Protein 1R53 (pdb70)

Structure (mmCIF, N/CA/C/O backbone):
data_1R53
#
_entry.id   1R53
#
_cell.length_a   57.516
_cell.length_b   74.664
_cell.length_c   155.032
_cell.angle_alpha   90.00
_cell.angle_beta   90.00
_cell.angle_gamma   90.00
#
_symmetry.space_group_name_H-M   'I 2 2 2'
#
loop_
_entity.id
_entity.type
_entity.pdbx_description
1 polymer 'Chorismate synthase'
2 water water
#
loop_
_atom_site.group_PDB
_atom_site.id
_atom_site.type_symbol
_atom_site.label_atom_id
_atom_site.label_alt_id
_atom_site.label_comp_id
_atom_site.label_asym_id
_atom_site.label_entity_id
_atom_site.label_seq_id
_atom_site.pdbx_PDB_ins_code
_atom_site.Cartn_x
_atom_site.Cartn_y
_atom_site.Cartn_z
_atom_site.occupancy
_atom_site.B_iso_or_equiv
_atom_site.auth_seq_id
_atom_site.auth_comp_id
_atom_site.auth_asym_id
_atom_site.auth_atom_id
_atom_site.pdbx_PDB_model_num
ATOM 1 N N . MET A 1 1 ? -6.002 30.882 6.322 1.00 22.48 1 MET A N 1
ATOM 2 C CA . MET A 1 1 ? -6.235 29.491 5.821 1.00 21.87 1 MET A CA 1
ATOM 3 C C . MET A 1 1 ? -5.111 28.597 6.361 1.00 22.09 1 MET A C 1
ATOM 4 O O . MET A 1 1 ? -4.554 28.882 7.423 1.00 22.54 1 MET A O 1
ATOM 9 N N . SER A 1 2 ? -4.770 27.558 5.626 1.00 21.87 2 SER A N 1
ATOM 10 C CA . SER A 1 2 ? -3.819 26.552 6.079 1.00 23.02 2 SER A CA 1
ATOM 11 C C . SER A 1 2 ? -2.453 26.650 5.410 1.00 21.99 2 SER A C 1
ATOM 12 O O . SER A 1 2 ? -1.644 25.741 5.488 1.00 22.13 2 SER A O 1
ATOM 15 N N . THR A 1 3 ? -2.155 27.819 4.873 1.00 21.16 3 THR A N 1
ATOM 16 C CA . THR A 1 3 ? -0.772 28.192 4.518 1.00 21.09 3 THR A CA 1
ATOM 17 C C . THR A 1 3 ? -0.163 29.203 5.495 1.00 20.17 3 THR A C 1
ATOM 18 O O . THR A 1 3 ? -0.822 30.176 5.893 1.00 21.49 3 THR A O 1
ATOM 22 N N . PHE A 1 4 ? 1.096 28.966 5.858 1.00 19.21 4 PHE A N 1
ATOM 23 C CA . PHE A 1 4 ? 1.842 29.777 6.797 1.00 19.05 4 PHE A CA 1
ATOM 24 C C . PHE A 1 4 ? 3.167 30.162 6.166 1.00 18.84 4 PHE A C 1
ATOM 25 O O . PHE A 1 4 ? 3.854 29.309 5.578 1.00 19.58 4 PHE A O 1
ATOM 33 N N . GLY A 1 5 ? 3.536 31.424 6.276 1.00 18.91 5 GLY A N 1
ATOM 34 C CA . GLY A 1 5 ? 4.784 31.912 5.732 1.00 19.86 5 GLY A CA 1
ATOM 35 C C . GLY A 1 5 ? 4.693 32.621 4.404 1.00 20.28 5 GLY A C 1
ATOM 36 O O . GLY A 1 5 ? 3.730 32.459 3.660 1.00 19.35 5 GLY A O 1
ATOM 37 N N . LYS A 1 6 ? 5.753 33.380 4.106 1.00 21.41 6 LYS A N 1
ATOM 38 C CA . LYS A 1 6 ? 5.854 34.174 2.888 1.00 22.19 6 LYS A CA 1
ATOM 39 C C . LYS A 1 6 ? 6.826 33.562 1.886 1.00 22.75 6 LYS A C 1
ATOM 40 O O . LYS A 1 6 ? 6.454 33.350 0.761 1.00 23.53 6 LYS A O 1
ATOM 46 N N . LEU A 1 7 ? 8.068 33.322 2.305 1.00 22.95 7 LEU A N 1
ATOM 47 C CA . LEU A 1 7 ? 9.117 32.719 1.473 1.00 23.07 7 LEU A CA 1
ATOM 48 C C . LEU A 1 7 ? 9.425 31.292 1.911 1.00 22.93 7 LEU A C 1
ATOM 49 O O . LEU A 1 7 ? 9.798 30.493 1.076 1.00 23.96 7 LEU A O 1
ATOM 54 N N . PHE A 1 8 ? 9.388 31.016 3.214 1.00 21.83 8 PHE A N 1
ATOM 55 C CA . PHE A 1 8 ? 9.447 29.637 3.724 1.00 21.63 8 PHE A CA 1
ATOM 56 C C . PHE A 1 8 ? 8.015 29.283 4.105 1.00 21.40 8 PHE A C 1
ATOM 57 O O . PHE A 1 8 ? 7.512 29.766 5.100 1.00 21.64 8 PHE A O 1
ATOM 65 N N . ARG A 1 9 ? 7.364 28.476 3.277 1.00 21.92 9 ARG A N 1
ATOM 66 C CA . ARG A 1 9 ? 5.925 28.297 3.299 1.00 22.91 9 ARG A CA 1
ATOM 67 C C . ARG A 1 9 ? 5.579 26.872 3.649 1.00 22.78 9 ARG A C 1
ATOM 68 O O . ARG A 1 9 ? 6.252 25.952 3.182 1.00 24.29 9 ARG A O 1
ATOM 76 N N . VAL A 1 10 ? 4.571 26.670 4.489 1.00 22.06 10 VAL A N 1
ATOM 77 C CA . VAL A 1 10 ? 3.979 25.345 4.661 1.00 22.56 10 VAL A CA 1
ATOM 78 C C . VAL A 1 10 ? 2.476 25.411 4.497 1.00 22.41 10 VAL A C 1
ATOM 79 O O . VAL A 1 10 ? 1.836 26.304 5.036 1.00 21.43 10 VAL A O 1
ATOM 83 N N . THR A 1 11 ? 1.936 24.472 3.716 1.00 22.46 11 THR A N 1
ATOM 84 C CA . THR A 1 11 ? 0.517 24.293 3.580 1.00 22.01 11 THR A CA 1
ATOM 85 C C . THR A 1 11 ? 0.218 22.919 4.185 1.00 23.45 11 THR A C 1
ATOM 86 O O . THR A 1 11 ? 0.827 21.924 3.805 1.00 23.44 11 THR A O 1
ATOM 90 N N . THR A 1 12 ? -0.722 22.856 5.122 1.00 24.12 12 THR A N 1
ATOM 91 C CA . THR A 1 12 ? -1.031 21.609 5.822 1.00 24.71 12 THR A CA 1
ATOM 92 C C . THR A 1 12 ? -2.376 21.074 5.425 1.00 25.02 12 THR A C 1
ATOM 93 O O . THR A 1 12 ? -3.150 21.779 4.769 1.00 24.95 12 THR A O 1
ATOM 97 N N . TYR A 1 13 ? -2.629 19.816 5.796 1.00 25.39 13 TYR A N 1
ATOM 98 C CA . TYR A 1 13 ? -3.906 19.130 5.562 1.00 26.79 13 TYR A CA 1
ATOM 99 C C . TYR A 1 13 ? -4.107 17.999 6.598 1.00 28.21 13 TYR A C 1
ATOM 100 O O . TYR A 1 13 ? -3.152 17.512 7.155 1.00 26.00 13 TYR A O 1
ATOM 109 N N . GLY A 1 14 ? -5.356 17.590 6.824 1.00 30.93 14 GLY A N 1
ATOM 110 C CA . GLY A 1 14 ? -5.661 16.467 7.705 1.00 33.41 14 GLY A CA 1
ATOM 111 C C . GLY A 1 14 ? -6.640 16.767 8.820 1.00 35.51 14 GLY A C 1
ATOM 112 O O . GLY A 1 14 ? -6.469 17.759 9.524 1.00 36.81 14 GLY A O 1
ATOM 113 N N . GLU A 1 15 ? -7.690 15.942 8.915 1.00 38.69 15 GLU A N 1
ATOM 114 C CA . GLU A 1 15 ? -8.680 15.899 10.023 1.00 41.02 15 GLU A CA 1
ATOM 115 C C . GLU A 1 15 ? -8.463 14.604 10.840 1.00 42.95 15 GLU A C 1
ATOM 116 O O . GLU A 1 15 ? -7.619 13.773 10.487 1.00 44.54 15 GLU A O 1
ATOM 122 N N . SER A 1 16 ? -9.249 14.402 11.896 1.00 44.75 16 SER A N 1
ATOM 123 C CA . SER A 1 16 ? -9.124 13.184 12.742 1.00 45.81 16 SER A CA 1
ATOM 124 C C . SER A 1 16 ? -9.298 11.879 11.938 1.00 46.85 16 SER A C 1
ATOM 125 O O . SER A 1 16 ? -8.449 10.967 12.001 1.00 46.50 16 SER A O 1
ATOM 128 N N . HIS A 1 17 ? -10.382 11.821 11.158 1.00 47.84 17 HIS A N 1
ATOM 129 C CA . HIS A 1 17 ? -10.844 10.565 10.559 1.00 48.59 17 HIS A CA 1
ATOM 130 C C . HIS A 1 17 ? -10.694 10.498 9.025 1.00 48.87 17 HIS A C 1
ATOM 131 O O . HIS A 1 17 ? -11.644 10.115 8.328 1.00 49.66 17 HIS A O 1
ATOM 139 N N . CYS A 1 18 ? -9.501 10.833 8.510 1.00 47.88 18 CYS A N 1
ATOM 140 C CA . CYS A 1 18 ? -9.253 10.846 7.064 1.00 46.73 18 CYS A CA 1
ATOM 141 C C . CYS A 1 18 ? -8.070 9.950 6.648 1.00 45.50 18 CYS A C 1
ATOM 142 O O . CYS A 1 18 ? -7.320 9.443 7.489 1.00 46.10 18 CYS A O 1
ATOM 145 N N . LYS A 1 19 ? -7.888 9.772 5.347 1.00 43.46 19 LYS A N 1
ATOM 146 C CA . LYS A 1 19 ? -6.881 8.826 4.857 1.00 42.34 19 LYS A CA 1
ATOM 147 C C . LYS A 1 19 ? -5.429 9.143 5.252 1.00 41.83 19 LYS A C 1
ATOM 148 O O . LYS A 1 19 ? -4.614 8.212 5.483 1.00 42.80 19 LYS A O 1
ATOM 154 N N . SER A 1 20 ? -5.081 10.430 5.293 1.00 40.18 20 SER A N 1
ATOM 155 C CA . SER A 1 20 ? -3.739 10.853 5.755 1.00 38.17 20 SER A CA 1
ATOM 156 C C . SER A 1 20 ? -3.725 12.301 6.185 1.00 37.00 20 SER A C 1
ATOM 157 O O . SER A 1 20 ? -4.676 13.030 5.956 1.00 37.93 20 SER A O 1
ATOM 160 N N . VAL A 1 21 ? -2.644 12.695 6.833 1.00 35.43 21 VAL A N 1
ATOM 161 C CA . VAL A 1 21 ?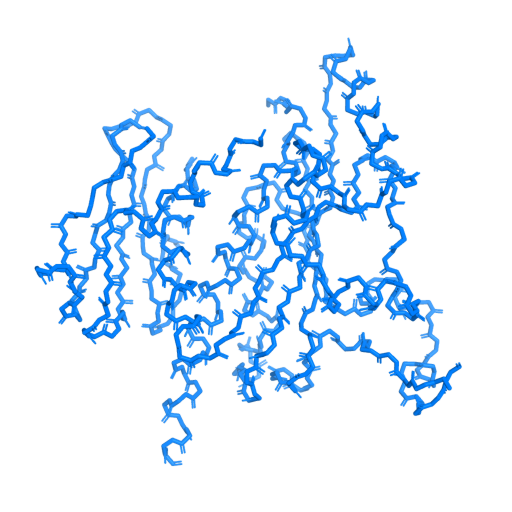 -2.371 14.065 7.148 1.00 34.86 21 VAL A CA 1
ATOM 162 C C . VAL A 1 21 ? -0.942 14.396 6.697 1.00 33.86 21 VAL A C 1
ATOM 163 O O . VAL A 1 21 ? -0.063 13.524 6.599 1.00 33.64 21 VAL A O 1
ATOM 167 N N . GLY A 1 22 ? -0.702 15.664 6.434 1.00 31.92 22 GLY A N 1
ATOM 168 C CA . GLY A 1 22 ? 0.597 16.039 5.921 1.00 30.51 22 GLY A CA 1
ATOM 169 C C . GLY A 1 22 ? 0.710 17.504 5.629 1.00 28.74 22 GLY A C 1
ATOM 170 O O . GLY A 1 22 ? -0.059 18.306 6.149 1.00 27.83 22 GLY A O 1
ATOM 171 N N . CYS A 1 23 ? 1.666 17.830 4.769 1.00 27.46 23 CYS A N 1
ATOM 172 C CA . CYS A 1 23 ? 1.936 19.188 4.393 1.00 26.80 23 CYS A CA 1
ATOM 173 C C . CYS A 1 23 ? 2.800 19.267 3.165 1.00 26.37 23 CYS A C 1
ATOM 174 O O . CYS A 1 23 ? 3.452 18.272 2.772 1.00 26.95 23 CYS A O 1
ATOM 177 N N . ILE A 1 24 ? 2.852 20.467 2.592 1.00 24.22 24 ILE A N 1
ATOM 178 C CA . ILE A 1 24 ? 3.759 20.784 1.497 1.00 23.52 24 ILE A CA 1
ATOM 179 C C . ILE A 1 24 ? 4.601 21.960 1.947 1.00 22.24 24 ILE A C 1
ATOM 180 O O . ILE A 1 24 ? 4.057 22.991 2.336 1.00 22.24 24 ILE A O 1
ATOM 185 N N . VAL A 1 25 ? 5.909 21.798 1.919 1.00 21.86 25 VAL A N 1
ATOM 186 C CA . VAL A 1 25 ? 6.842 22.849 2.311 1.00 22.52 25 VAL A CA 1
ATOM 187 C C . VAL A 1 25 ? 7.500 23.403 1.054 1.00 23.35 25 VAL A C 1
ATOM 188 O O . VAL A 1 25 ? 8.119 22.668 0.280 1.00 24.47 25 VAL A O 1
ATOM 192 N N . ASP A 1 26 ? 7.400 24.710 0.867 1.00 24.45 26 ASP A N 1
ATOM 193 C CA . ASP A 1 26 ? 7.820 25.380 -0.354 1.00 24.60 26 ASP A CA 1
ATOM 194 C C . ASP A 1 26 ? 8.796 26.470 0.064 1.00 25.41 26 ASP A C 1
ATOM 195 O O . ASP A 1 26 ? 8.595 27.150 1.101 1.00 25.74 26 ASP A O 1
ATOM 200 N N . GLY A 1 27 ? 9.865 26.625 -0.715 1.00 25.01 27 GLY A N 1
ATOM 201 C CA . GLY A 1 27 ? 10.871 27.643 -0.485 1.00 24.60 27 GLY A CA 1
ATOM 202 C C . GLY A 1 27 ? 12.083 27.127 0.241 1.00 25.45 27 GLY A C 1
ATOM 203 O O . GLY A 1 27 ? 12.965 27.877 0.586 1.00 25.39 27 GLY A O 1
ATOM 204 N N . VAL A 1 28 ? 12.165 25.843 0.496 1.00 27.16 28 VAL A N 1
ATOM 205 C CA . VAL A 1 28 ? 13.437 25.302 1.013 1.00 28.97 28 VAL A CA 1
ATOM 206 C C . VAL A 1 28 ? 14.536 25.383 -0.075 1.00 31.17 28 VAL A C 1
ATOM 207 O O . VAL A 1 28 ? 14.320 24.941 -1.196 1.00 31.54 28 VAL A O 1
ATOM 211 N N . PRO A 1 29 ? 15.696 25.947 0.234 1.00 34.48 29 PRO A N 1
ATOM 212 C CA . PRO A 1 29 ? 16.827 25.947 -0.705 1.00 35.98 29 PRO A CA 1
ATOM 213 C C . PRO A 1 29 ? 17.286 24.594 -1.180 1.00 37.05 29 PRO A C 1
ATOM 214 O O . PRO A 1 29 ? 17.231 23.643 -0.393 1.00 38.31 29 PRO A O 1
ATOM 218 N N . PRO A 1 30 ? 17.746 24.492 -2.431 1.00 37.62 30 PRO A N 1
ATOM 219 C CA . PRO A 1 30 ? 18.315 23.225 -2.910 1.00 38.00 30 PRO A CA 1
ATOM 220 C C . PRO A 1 30 ? 19.640 22.886 -2.229 1.00 37.57 30 PRO A C 1
ATOM 221 O O . PRO A 1 30 ? 20.342 23.770 -1.722 1.00 38.18 30 PRO A O 1
ATOM 225 N N . GLY A 1 31 ? 19.971 21.606 -2.209 1.00 37.33 31 GLY A N 1
ATOM 226 C CA . GLY A 1 31 ? 21.287 21.156 -1.783 1.00 36.79 31 GLY A CA 1
ATOM 227 C C . GLY A 1 31 ? 21.427 20.781 -0.322 1.00 36.67 31 GLY A C 1
ATOM 228 O O . GLY A 1 31 ? 22.534 20.544 0.128 1.00 36.92 31 GLY A O 1
ATOM 229 N N . MET A 1 32 ? 20.332 20.724 0.431 1.00 36.06 32 MET A N 1
ATOM 230 C CA . MET A 1 32 ? 20.438 20.461 1.853 1.00 35.63 32 MET A CA 1
ATOM 231 C C . MET A 1 32 ? 20.084 18.993 2.057 1.00 35.79 32 MET A C 1
ATOM 232 O O . MET A 1 32 ? 19.142 18.476 1.465 1.00 35.57 32 MET A O 1
ATOM 237 N N . SER A 1 33 ? 20.853 18.333 2.911 1.00 35.94 33 SER A N 1
ATOM 238 C CA . SER A 1 33 ? 20.589 16.960 3.295 1.00 36.48 33 SER A CA 1
ATOM 239 C C . SER A 1 33 ? 19.286 16.880 4.062 1.00 35.66 33 SER A C 1
ATOM 240 O O . SER A 1 33 ? 19.063 17.653 4.983 1.00 35.79 33 SER A O 1
ATOM 243 N N . LEU A 1 34 ? 18.418 15.959 3.660 1.00 35.41 34 LEU A N 1
ATOM 244 C CA . LEU A 1 34 ? 17.144 15.795 4.306 1.00 35.63 34 LEU A CA 1
ATOM 245 C C . LEU A 1 34 ? 16.593 14.438 3.980 1.00 35.98 34 LEU A C 1
ATOM 246 O O . LEU A 1 34 ? 16.408 14.105 2.804 1.00 35.91 34 LEU A O 1
ATOM 251 N N . THR A 1 35 ? 16.308 13.660 5.022 1.00 36.25 35 THR A N 1
ATOM 252 C CA . THR A 1 35 ? 15.545 12.417 4.884 1.00 36.67 35 THR A CA 1
ATOM 253 C C . THR A 1 35 ? 14.612 12.348 6.059 1.00 36.86 35 THR A C 1
ATOM 254 O O . THR A 1 35 ? 14.658 13.211 6.939 1.00 36.74 35 THR A O 1
ATOM 258 N N . GLU A 1 36 ? 13.843 11.264 6.124 1.00 37.30 36 GLU A N 1
ATOM 259 C CA . GLU A 1 36 ? 12.840 11.084 7.175 1.00 38.62 36 GLU A CA 1
ATOM 260 C C . GLU A 1 36 ? 13.415 11.098 8.582 1.00 38.76 36 GLU A C 1
ATOM 261 O O . GLU A 1 36 ? 12.700 11.385 9.544 1.00 39.24 36 GLU A O 1
ATOM 267 N N . ALA A 1 37 ? 14.691 10.774 8.695 1.00 38.64 37 ALA A N 1
ATOM 268 C CA . ALA A 1 37 ? 15.354 10.688 9.982 1.00 38.74 37 ALA A CA 1
ATOM 269 C C . ALA A 1 37 ? 15.583 12.053 10.598 1.00 37.81 37 ALA A C 1
ATOM 270 O O . ALA A 1 37 ? 15.705 12.164 11.812 1.00 37.53 37 ALA A O 1
ATOM 272 N N . ASP A 1 38 ? 15.636 13.096 9.767 1.00 37.91 38 ASP A N 1
ATOM 273 C CA . ASP A 1 38 ? 15.722 14.488 10.246 1.00 37.46 38 ASP A CA 1
ATOM 274 C C . ASP A 1 38 ? 14.405 14.981 10.805 1.00 37.68 38 ASP A C 1
ATOM 275 O O . ASP A 1 38 ? 14.376 16.054 11.417 1.00 39.03 38 ASP A O 1
ATOM 280 N N . ILE A 1 39 ? 13.323 14.241 10.558 1.00 37.56 39 ILE A N 1
ATOM 281 C CA . ILE A 1 39 ? 11.968 14.659 10.892 1.00 38.22 39 ILE A CA 1
ATOM 282 C C . ILE A 1 39 ? 11.363 13.872 12.035 1.00 39.50 39 ILE A C 1
ATOM 283 O O . ILE A 1 39 ? 10.615 14.435 12.838 1.00 40.04 39 ILE A O 1
ATOM 288 N N . GLN A 1 40 ? 11.710 12.591 12.154 1.00 41.04 40 GLN A N 1
ATOM 289 C CA . GLN A 1 40 ? 11.135 11.731 13.209 1.00 41.50 40 GLN A CA 1
ATOM 290 C C . GLN A 1 40 ? 11.391 12.145 14.669 1.00 40.31 40 GLN A C 1
ATOM 291 O O . GLN A 1 40 ? 10.485 12.083 15.489 1.00 40.79 40 GLN A O 1
ATOM 297 N N . PRO A 1 41 ? 12.590 12.556 15.030 1.00 39.61 41 PRO A N 1
ATOM 298 C CA . PRO A 1 41 ? 12.855 12.916 16.438 1.00 38.86 41 PRO A CA 1
ATOM 299 C C . PRO A 1 41 ? 11.825 13.857 17.056 1.00 37.91 41 PRO A C 1
ATOM 300 O O . PRO A 1 41 ? 11.304 13.551 18.130 1.00 38.69 41 PRO A O 1
ATOM 304 N N . GLN A 1 42 ? 11.483 14.939 16.358 1.00 36.48 42 GLN A N 1
ATOM 305 C CA A GLN A 1 42 ? 10.549 15.931 16.915 0.50 35.35 42 GLN A CA 1
ATOM 306 C CA B GLN A 1 42 ? 10.574 15.941 16.870 0.50 35.98 42 GLN A CA 1
ATOM 307 C C . GLN A 1 42 ? 9.133 15.385 16.932 1.00 35.97 42 GLN A C 1
ATOM 308 O O . GLN A 1 42 ? 8.367 15.716 17.823 1.00 35.28 42 GLN A O 1
ATOM 319 N N . LEU A 1 43 ? 8.791 14.524 15.978 1.00 37.25 43 LEU A N 1
ATOM 320 C CA . LEU A 1 43 ? 7.473 13.877 15.947 1.00 38.97 43 LEU A CA 1
ATOM 321 C C . LEU A 1 43 ? 7.291 12.867 17.082 1.00 40.24 43 LEU A C 1
ATOM 322 O O . LEU A 1 43 ? 6.235 12.816 17.695 1.00 40.38 43 LEU A O 1
ATOM 327 N N . THR A 1 44 ? 8.320 12.080 17.355 1.00 42.03 44 THR A N 1
ATOM 328 C CA . THR A 1 44 ? 8.334 11.215 18.529 1.00 43.88 44 THR A CA 1
ATOM 329 C C . THR A 1 44 ? 8.131 12.006 19.821 1.00 45.21 44 THR A C 1
ATOM 330 O O . THR A 1 44 ? 7.404 11.561 20.724 1.00 45.79 44 THR A O 1
ATOM 334 N N . ARG A 1 45 ? 8.747 13.183 19.904 1.00 46.46 45 ARG A N 1
ATOM 335 C CA . ARG A 1 45 ? 8.608 14.031 21.083 1.00 47.40 45 ARG A CA 1
ATOM 336 C C . ARG A 1 45 ? 7.177 14.565 21.339 1.00 50.08 45 ARG A C 1
ATOM 337 O O . ARG A 1 45 ? 6.907 15.066 22.435 1.00 49.85 45 ARG A O 1
ATOM 345 N N . ARG A 1 46 ? 6.265 14.458 20.367 1.00 53.44 46 ARG A N 1
ATOM 346 C CA . ARG A 1 46 ? 4.843 14.817 20.592 1.00 56.51 46 ARG A CA 1
ATOM 347 C C . ARG A 1 46 ? 4.113 13.960 21.636 1.00 58.76 46 ARG A C 1
ATOM 348 O O . ARG A 1 46 ? 2.993 14.295 22.024 1.00 59.16 46 ARG A O 1
ATOM 356 N N . ARG A 1 47 ? 4.715 12.827 22.014 1.00 61.44 47 ARG A N 1
ATOM 357 C CA . ARG A 1 47 ? 4.338 12.042 23.195 1.00 63.42 47 ARG A CA 1
ATOM 358 C C . ARG A 1 47 ? 5.497 12.113 24.224 1.00 65.09 47 ARG A C 1
ATOM 359 O O . ARG A 1 47 ? 6.578 11.582 23.965 1.00 65.57 47 ARG A O 1
ATOM 367 N N . PRO A 1 48 ? 5.300 12.779 25.369 1.00 66.97 48 PRO A N 1
ATOM 368 C CA . PRO A 1 48 ? 6.405 13.014 26.325 1.00 67.80 48 PRO A CA 1
ATOM 369 C C . PRO A 1 48 ? 7.200 11.774 26.812 1.00 68.23 48 PRO A C 1
ATOM 370 O O . PRO A 1 48 ? 6.808 11.030 27.719 1.00 68.73 48 PRO A O 1
ATOM 374 N N . ASP A 1 61 ? 2.111 6.978 12.782 1.00 66.45 61 ASP A N 1
ATOM 375 C CA . ASP A 1 61 ? 3.110 7.886 13.350 1.00 66.13 61 ASP A CA 1
ATOM 376 C C . ASP A 1 61 ? 4.476 7.579 12.748 1.00 64.80 61 ASP A C 1
ATOM 377 O O . ASP A 1 61 ? 5.351 7.002 13.433 1.00 65.91 61 ASP A O 1
ATOM 382 N N . ARG A 1 62 ? 4.652 7.959 11.480 1.00 62.07 62 ARG A N 1
ATOM 383 C CA . ARG A 1 62 ? 5.750 7.444 10.648 1.00 60.09 62 ARG A CA 1
ATOM 384 C C . ARG A 1 62 ? 6.391 8.569 9.832 1.00 57.99 62 ARG A C 1
ATOM 385 O O . ARG A 1 62 ? 7.407 9.123 10.275 1.00 59.02 62 ARG A O 1
ATOM 393 N N . VAL A 1 63 ? 5.797 8.928 8.693 1.00 54.09 63 VAL A N 1
ATOM 394 C CA . VAL A 1 63 ? 6.292 10.017 7.797 1.00 51.74 63 VAL A CA 1
ATOM 395 C C . VAL A 1 63 ? 7.071 9.554 6.582 1.00 48.67 63 VAL A C 1
ATOM 396 O O . VAL A 1 63 ? 8.186 9.074 6.706 1.00 47.65 63 VAL A O 1
ATOM 400 N N . GLU A 1 64 ? 6.491 9.737 5.404 1.00 45.64 6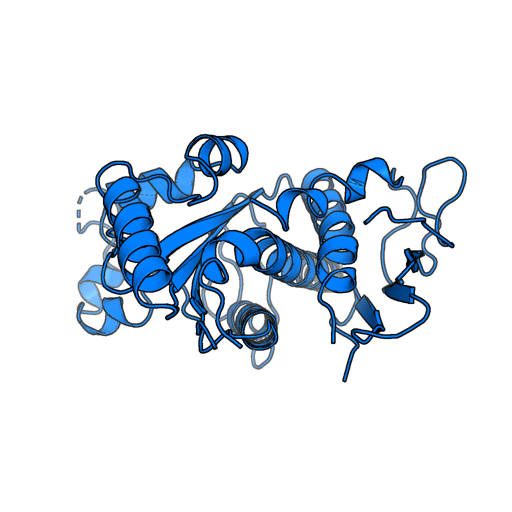4 GLU A N 1
ATOM 401 C CA . GLU A 1 64 ? 7.274 9.621 4.187 1.00 43.97 64 GLU A CA 1
ATOM 402 C C . GLU A 1 64 ? 7.250 10.867 3.286 1.00 41.28 64 GLU A C 1
ATOM 403 O O . GLU A 1 64 ? 6.207 11.425 2.938 1.00 39.86 64 GLU A O 1
ATOM 409 N N . ILE A 1 65 ? 8.458 11.282 2.945 1.00 38.69 65 ILE A N 1
ATOM 410 C CA . ILE A 1 65 ? 8.695 12.314 1.986 1.00 37.48 65 ILE A CA 1
ATOM 411 C C . ILE A 1 65 ? 8.252 11.836 0.619 1.00 37.24 65 ILE A C 1
ATOM 412 O O . ILE A 1 65 ? 8.804 10.858 0.105 1.00 38.17 65 ILE A O 1
ATOM 417 N N . GLN A 1 66 ? 7.280 12.552 0.039 1.00 35.61 66 GLN A N 1
ATOM 418 C CA . GLN A 1 66 ? 6.725 12.269 -1.272 1.00 34.58 66 GLN A CA 1
ATOM 419 C C . GLN A 1 66 ? 7.466 12.922 -2.441 1.00 33.62 66 GLN A C 1
ATOM 420 O O . GLN A 1 66 ? 7.348 12.477 -3.576 1.00 33.84 66 GLN A O 1
ATOM 426 N N . SER A 1 67 ? 8.194 13.994 -2.182 1.00 32.37 67 SER A N 1
ATOM 427 C CA . SER A 1 67 ? 8.744 14.817 -3.254 1.00 31.10 67 SER A CA 1
ATOM 428 C C . SER A 1 67 ? 9.748 15.780 -2.698 1.00 31.36 67 SER A C 1
ATOM 429 O O . SER A 1 67 ? 9.897 15.908 -1.484 1.00 30.60 67 SER A O 1
ATOM 432 N N . GLY A 1 68 ? 10.440 16.459 -3.605 1.00 32.30 68 GLY A N 1
ATOM 433 C CA . GLY A 1 68 ? 11.322 17.564 -3.264 1.00 33.07 68 GLY A CA 1
ATOM 434 C C . GLY A 1 68 ? 12.747 17.210 -2.915 1.00 33.89 68 GLY A C 1
ATOM 435 O O . GLY A 1 68 ? 13.575 18.105 -2.749 1.00 34.23 68 GLY A O 1
ATOM 436 N N . THR A 1 69 ? 13.039 15.923 -2.770 1.00 35.29 69 THR A N 1
ATOM 437 C CA . THR A 1 69 ? 14.411 15.445 -2.543 1.00 35.91 69 THR A CA 1
ATOM 438 C C . THR A 1 69 ? 14.840 14.433 -3.614 1.00 37.32 69 THR A C 1
ATOM 439 O O . THR A 1 69 ? 14.016 13.853 -4.312 1.00 37.11 69 THR A O 1
ATOM 443 N N . GLU A 1 70 ? 16.152 14.247 -3.727 1.00 38.92 70 GLU A N 1
ATOM 444 C CA . GLU A 1 70 ? 16.760 13.231 -4.598 1.00 40.42 70 GLU A CA 1
ATOM 445 C C . GLU A 1 70 ? 18.117 12.890 -4.007 1.00 40.23 70 GLU A C 1
ATOM 446 O O . GLU A 1 70 ? 18.891 13.784 -3.699 1.00 40.89 70 GLU A O 1
ATOM 452 N N . PHE A 1 71 ? 18.385 11.604 -3.811 1.00 40.81 71 PHE A N 1
ATOM 453 C CA . PHE A 1 71 ? 19.671 11.122 -3.281 1.00 40.79 71 PHE A CA 1
ATOM 454 C C . PHE A 1 71 ? 20.015 11.874 -2.034 1.00 40.81 71 PHE A C 1
ATOM 455 O O . PHE A 1 71 ? 21.113 12.394 -1.913 1.00 41.71 71 PHE A O 1
ATOM 463 N N . GLY A 1 72 ? 19.022 11.992 -1.155 1.00 40.95 72 GLY A N 1
ATOM 464 C CA . GLY A 1 72 ? 19.173 12.507 0.196 1.00 40.47 72 GLY A CA 1
ATOM 465 C C . GLY A 1 72 ? 19.278 14.009 0.357 1.00 39.81 72 GLY A C 1
ATOM 466 O O . GLY A 1 72 ? 19.578 14.478 1.448 1.00 37.87 72 GLY A O 1
ATOM 467 N N . LYS A 1 73 ? 19.064 14.748 -0.729 1.00 39.92 73 LYS A N 1
ATOM 468 C CA . LYS A 1 73 ? 19.260 16.195 -0.746 1.00 40.25 73 LYS A CA 1
ATOM 469 C C . LYS A 1 73 ? 18.011 16.880 -1.320 1.00 39.10 73 LYS A C 1
ATOM 470 O O . LYS A 1 73 ? 17.253 16.251 -2.059 1.00 38.65 73 LYS A O 1
ATOM 476 N N . THR A 1 74 ? 17.804 18.151 -0.975 1.00 37.49 74 THR A N 1
ATOM 477 C CA . THR A 1 74 ? 16.633 18.893 -1.442 1.00 36.26 74 THR A CA 1
ATOM 478 C C . THR A 1 74 ? 16.892 19.441 -2.838 1.00 35.63 74 THR A C 1
ATOM 479 O O . THR A 1 74 ? 17.981 19.875 -3.121 1.00 35.99 74 THR A O 1
ATOM 483 N N . LEU A 1 75 ? 15.853 19.467 -3.661 1.00 34.82 75 LEU A N 1
ATOM 484 C CA . LEU A 1 75 ? 15.901 19.908 -5.049 1.00 34.56 75 LEU A CA 1
ATOM 485 C C . LEU A 1 75 ? 15.541 21.381 -5.231 1.00 33.83 75 LEU A C 1
ATOM 486 O O . LEU A 1 75 ? 15.763 21.947 -6.303 1.00 33.04 75 LEU A O 1
ATOM 491 N N . GLY A 1 76 ? 14.951 21.986 -4.196 1.00 32.67 76 GLY A N 1
ATOM 492 C CA . GLY A 1 76 ? 14.431 23.327 -4.293 1.00 31.86 76 GLY A CA 1
ATOM 493 C C . GLY A 1 76 ? 13.019 23.348 -4.806 1.00 31.32 76 GLY A C 1
ATOM 494 O O . GLY A 1 76 ? 12.484 24.383 -5.146 1.00 32.26 76 GLY A O 1
ATOM 495 N N . THR A 1 77 ? 12.376 22.203 -4.836 1.00 30.28 77 THR A N 1
ATOM 496 C CA . THR A 1 77 ? 10.998 22.162 -5.260 1.00 28.77 77 THR A CA 1
ATOM 497 C C . THR A 1 77 ? 10.167 21.845 -4.024 1.00 27.91 77 THR A C 1
ATOM 498 O O . THR A 1 77 ? 10.723 21.599 -2.967 1.00 25.84 77 THR A O 1
ATOM 502 N N . PRO A 1 78 ? 8.835 21.859 -4.156 1.00 27.17 78 PRO A N 1
ATOM 503 C CA . PRO A 1 78 ? 7.976 21.534 -3.013 1.00 27.08 78 PRO A CA 1
ATOM 504 C C . PRO A 1 78 ? 8.211 20.132 -2.415 1.00 26.89 78 PRO A C 1
ATOM 505 O O . PRO A 1 78 ? 8.249 19.132 -3.139 1.00 25.96 78 PRO A O 1
ATOM 509 N N . ILE A 1 79 ? 8.367 20.100 -1.084 1.00 26.87 79 ILE A N 1
ATOM 510 C CA . ILE A 1 79 ? 8.547 18.873 -0.305 1.00 26.73 79 ILE A CA 1
ATOM 511 C C . ILE A 1 79 ? 7.242 18.522 0.369 1.00 26.68 79 ILE A C 1
ATOM 512 O O . ILE A 1 79 ? 6.848 19.143 1.342 1.00 26.34 79 ILE A O 1
ATOM 517 N N . ALA A 1 80 ? 6.548 17.538 -0.193 1.00 27.48 80 ALA A N 1
ATOM 518 C CA . ALA A 1 80 ? 5.361 16.971 0.411 1.00 28.04 80 ALA A CA 1
ATOM 519 C C . ALA A 1 80 ? 5.753 15.825 1.371 1.00 29.01 80 ALA A C 1
ATOM 520 O O . ALA A 1 80 ? 6.621 15.007 1.071 1.00 28.80 80 ALA A O 1
ATOM 522 N N . MET A 1 81 ? 5.158 15.853 2.557 1.00 29.29 81 MET A N 1
ATOM 523 C CA . MET A 1 81 ? 5.322 14.833 3.575 1.00 29.97 81 MET A CA 1
ATOM 524 C C . MET A 1 81 ? 3.934 14.353 3.967 1.00 32.23 81 MET A C 1
ATOM 525 O O . MET A 1 81 ? 2.993 15.131 4.064 1.00 31.01 81 MET A O 1
ATOM 530 N N . MET A 1 82 ? 3.808 13.058 4.180 1.00 35.82 82 MET A N 1
ATOM 531 C CA . MET A 1 82 ? 2.521 12.467 4.546 1.00 38.64 82 MET A CA 1
ATOM 532 C C . MET A 1 82 ? 2.701 11.407 5.651 1.00 39.92 82 MET A C 1
ATOM 533 O O . MET A 1 82 ? 3.754 10.777 5.755 1.00 38.38 82 MET A O 1
ATOM 538 N N . ILE A 1 83 ? 1.695 11.320 6.521 1.00 42.75 83 ILE A N 1
ATOM 539 C CA . ILE A 1 83 ? 1.587 10.303 7.567 1.00 45.93 83 ILE A CA 1
ATOM 540 C C . ILE A 1 83 ? 0.194 9.674 7.472 1.00 48.10 83 ILE A C 1
ATOM 541 O O . ILE A 1 83 ? -0.824 10.373 7.626 1.00 47.85 83 ILE A O 1
ATOM 546 N N . LYS A 1 84 ? 0.141 8.364 7.235 1.00 51.18 84 LYS A N 1
ATOM 547 C CA . LYS A 1 84 ? -1.150 7.651 7.080 1.00 53.50 84 LYS A CA 1
ATOM 548 C C . LYS A 1 84 ? -1.945 7.595 8.401 1.00 55.12 84 LYS A C 1
ATOM 549 O O . LYS A 1 84 ? -1.361 7.553 9.488 1.00 55.20 84 LYS A O 1
ATOM 555 N N . ASN A 1 85 ? -3.278 7.641 8.287 1.00 57.19 85 ASN A N 1
ATOM 556 C CA . ASN A 1 85 ? -4.184 7.914 9.429 1.00 58.35 85 ASN A CA 1
ATOM 557 C C . ASN A 1 85 ? -3.758 9.146 10.269 1.00 58.72 85 ASN A C 1
ATOM 558 O O . ASN A 1 85 ? -4.580 10.006 10.626 1.00 59.11 85 ASN A O 1
ATOM 563 N N . ARG A 1 127 ? -8.850 19.073 13.277 1.00 56.04 127 ARG A N 1
ATOM 564 C CA . ARG A 1 127 ? -7.569 19.209 12.568 1.00 56.44 127 ARG A CA 1
ATOM 565 C C . ARG A 1 127 ? -6.411 18.540 13.335 1.00 55.63 127 ARG A C 1
ATOM 566 O O . ARG A 1 127 ? -6.602 18.079 14.468 1.00 56.84 127 ARG A O 1
ATOM 574 N N . GLU A 1 128 ? -5.231 18.482 12.705 1.00 53.99 128 GLU A N 1
ATOM 575 C CA . GLU A 1 128 ? -4.040 17.822 13.263 1.00 52.28 128 GLU A CA 1
ATOM 576 C C . GLU A 1 128 ? -2.774 18.650 13.039 1.00 49.19 128 GLU A C 1
ATOM 577 O O . GLU A 1 128 ? -2.630 19.305 12.017 1.00 49.23 128 GLU A O 1
ATOM 583 N N . THR A 1 129 ? -1.850 18.573 13.995 1.00 45.13 129 THR A N 1
ATOM 584 C CA . THR A 1 129 ? -0.682 19.442 14.055 1.00 41.82 129 THR A CA 1
ATOM 585 C C . THR A 1 129 ? 0.646 18.784 13.613 1.00 39.25 129 THR A C 1
ATOM 586 O O . THR A 1 129 ? 1.717 19.380 13.723 1.00 36.99 129 THR A O 1
ATOM 590 N N . ILE A 1 130 ? 0.556 17.569 13.088 1.00 36.94 130 ILE A N 1
ATOM 591 C CA . ILE A 1 130 ? 1.716 16.818 12.627 1.00 35.04 130 ILE A CA 1
ATOM 592 C C . ILE A 1 130 ? 2.429 17.514 11.520 1.00 32.62 130 ILE A C 1
ATOM 593 O O . ILE A 1 130 ? 3.637 17.594 11.560 1.00 32.03 130 ILE A O 1
ATOM 598 N N . GLY A 1 131 ? 1.692 18.013 10.530 1.00 30.43 131 GLY A N 1
ATOM 599 C CA . GLY A 1 131 ? 2.278 18.793 9.453 1.00 28.93 131 GLY A CA 1
ATOM 600 C C . GLY A 1 131 ? 3.077 20.005 9.936 1.00 28.07 131 GLY A C 1
ATOM 601 O O . GLY A 1 131 ? 4.135 20.296 9.396 1.00 28.95 131 GLY A O 1
ATOM 602 N N . ARG A 1 132 ? 2.579 20.721 10.940 1.00 26.07 132 ARG A N 1
ATOM 603 C CA . ARG A 1 132 ? 3.359 21.766 11.555 1.00 25.50 132 ARG A CA 1
ATOM 604 C C . ARG A 1 132 ? 4.682 21.263 12.081 1.00 24.65 132 ARG A C 1
ATOM 605 O O . ARG A 1 132 ? 5.713 21.897 11.870 1.00 24.47 132 ARG A O 1
ATOM 613 N N . VAL A 1 133 ? 4.656 20.166 12.811 1.00 23.65 133 VAL A N 1
ATOM 614 C CA . VAL A 1 133 ? 5.893 19.661 13.464 1.00 23.95 133 VAL A CA 1
ATOM 615 C C . VAL A 1 133 ? 6.866 19.155 12.437 1.00 22.73 133 VAL A C 1
ATOM 616 O O . VAL A 1 133 ? 8.024 19.486 12.484 1.00 22.15 133 VAL A O 1
ATOM 620 N N . ALA A 1 134 ? 6.361 18.385 11.481 1.00 22.53 134 ALA A N 1
ATOM 621 C CA . ALA A 1 134 ? 7.143 17.900 10.355 1.00 22.84 134 ALA A CA 1
ATOM 622 C C . ALA A 1 134 ? 7.844 19.014 9.599 1.00 23.28 134 ALA A C 1
ATOM 623 O O . ALA A 1 134 ? 9.060 18.958 9.416 1.00 23.71 134 ALA A O 1
ATOM 625 N N . SER A 1 135 ? 7.094 20.050 9.209 1.00 23.59 135 SER A N 1
ATOM 626 C CA . SER A 1 135 ? 7.657 21.179 8.462 1.00 23.66 135 SER A CA 1
ATOM 627 C C . SER A 1 135 ? 8.619 21.962 9.314 1.00 23.17 135 SER A C 1
ATOM 628 O O . SER A 1 135 ? 9.667 22.446 8.828 1.00 23.15 135 SER A O 1
ATOM 631 N N . GLY A 1 136 ? 8.329 22.047 10.604 1.00 23.32 136 GLY A N 1
ATOM 632 C CA . GLY A 1 136 ? 9.236 22.776 11.519 1.00 23.70 136 GLY A CA 1
ATOM 633 C C . GLY A 1 136 ? 10.605 22.093 11.681 1.00 23.07 136 GLY A C 1
ATOM 634 O O . GLY A 1 136 ? 11.639 22.751 11.843 1.00 23.93 136 GLY A O 1
ATOM 635 N N . ALA A 1 137 ? 10.624 20.776 11.574 1.00 23.41 137 ALA A N 1
ATOM 636 C CA . ALA A 1 137 ? 11.893 20.003 11.599 1.00 24.47 137 ALA A CA 1
ATOM 637 C C . ALA A 1 137 ? 12.794 20.374 10.413 1.00 24.84 137 ALA A C 1
ATOM 638 O O . ALA A 1 137 ? 13.992 20.503 10.564 1.00 25.65 137 ALA A O 1
ATOM 640 N N . ILE A 1 138 ? 12.196 20.666 9.255 1.00 25.02 138 ILE A N 1
ATOM 641 C CA . ILE A 1 138 ? 12.960 21.160 8.114 1.00 24.96 138 ILE A CA 1
ATOM 642 C C . ILE A 1 138 ? 13.483 22.554 8.367 1.00 25.07 138 ILE A C 1
ATOM 643 O O . ILE A 1 138 ? 14.683 22.822 8.201 1.00 25.03 138 ILE A O 1
ATOM 648 N N . ALA A 1 139 ? 12.590 23.460 8.782 1.00 26.01 139 ALA A N 1
ATOM 649 C CA . ALA A 1 139 ? 13.002 24.815 9.189 1.00 25.41 139 ALA A CA 1
ATOM 650 C C . ALA A 1 139 ? 14.143 24.802 10.185 1.00 26.01 139 ALA A C 1
ATOM 651 O O . ALA A 1 139 ? 15.107 25.586 10.098 1.00 24.62 139 ALA A O 1
ATOM 653 N N . GLU A 1 140 ? 14.026 23.931 11.174 1.00 27.09 140 GLU A N 1
ATOM 654 C CA . GLU A 1 140 ? 15.053 23.852 12.234 1.00 29.73 140 GLU A CA 1
ATOM 655 C C . GLU A 1 140 ? 16.435 23.450 11.701 1.00 29.56 140 GLU A C 1
ATOM 656 O O . GLU A 1 140 ? 17.469 24.005 12.114 1.00 30.09 140 GLU A O 1
ATOM 662 N N . LYS A 1 141 ? 16.454 22.451 10.830 1.00 29.41 141 LYS A N 1
ATOM 663 C CA . LYS A 1 141 ? 17.705 22.066 10.200 1.00 30.60 141 LYS A CA 1
ATOM 664 C C . LYS A 1 141 ? 18.255 23.195 9.335 1.00 30.48 141 LYS A C 1
ATOM 665 O O . LYS A 1 141 ? 19.433 23.484 9.422 1.00 29.36 141 LYS A O 1
ATOM 671 N N . PHE A 1 142 ? 17.405 23.844 8.526 1.00 31.02 142 PHE A N 1
ATOM 672 C CA . PHE A 1 142 ? 17.861 24.968 7.719 1.00 31.66 142 PHE A CA 1
ATOM 673 C C . PHE A 1 142 ? 18.482 26.022 8.614 1.00 31.68 142 PHE A C 1
ATOM 674 O O . PHE A 1 142 ? 19.576 26.506 8.323 1.00 32.26 142 PHE A O 1
ATOM 682 N N . LEU A 1 143 ? 17.863 26.328 9.757 1.00 32.13 143 LEU A N 1
ATOM 683 C CA . LEU A 1 143 ? 18.439 27.325 10.686 1.00 32.82 143 LEU A CA 1
ATOM 684 C C . LEU A 1 143 ? 19.717 26.866 11.405 1.00 34.41 143 LEU A C 1
ATOM 685 O O . LEU A 1 143 ? 20.591 27.670 11.685 1.00 32.85 143 LEU A O 1
ATOM 690 N N . ALA A 1 144 ? 19.798 25.589 11.745 1.00 36.96 144 ALA A N 1
ATOM 691 C CA . ALA A 1 144 ? 20.989 25.062 12.442 1.00 39.33 144 ALA A CA 1
ATOM 692 C C . ALA A 1 144 ? 22.213 25.217 11.524 1.00 40.46 144 ALA A C 1
ATOM 693 O O . ALA A 1 144 ? 23.217 25.754 11.918 1.00 40.80 144 ALA A O 1
ATOM 695 N N . GLN A 1 145 ? 22.077 24.804 10.278 1.00 42.68 145 GLN A N 1
ATOM 696 C CA . GLN A 1 145 ? 23.164 24.916 9.314 1.00 44.43 145 GLN A CA 1
ATOM 697 C C . GLN A 1 145 ? 23.565 26.351 9.006 1.00 45.48 145 GLN A C 1
ATOM 698 O O . GLN A 1 145 ? 24.728 26.714 9.152 1.00 46.10 145 GLN A O 1
ATOM 704 N N . ASN A 1 146 ? 22.587 27.165 8.618 1.00 46.14 146 ASN A N 1
ATOM 705 C CA . ASN A 1 146 ? 22.855 28.499 8.121 1.00 46.79 146 ASN A CA 1
ATOM 706 C C . ASN A 1 146 ? 22.921 29.536 9.233 1.00 46.54 146 ASN A C 1
ATOM 707 O O . ASN A 1 146 ? 22.753 30.741 8.922 1.00 47.90 146 ASN A O 1
ATOM 712 N N . SER A 1 147 ? 23.186 29.091 10.485 1.00 45.60 147 SER A N 1
ATOM 713 C CA . SER A 1 147 ? 23.219 29.978 11.669 1.00 45.01 147 SER A CA 1
ATOM 714 C C . SER A 1 147 ? 23.642 29.431 13.079 1.00 44.32 147 SER A C 1
ATOM 715 O O . SER A 1 147 ? 23.980 30.211 13.973 1.00 45.65 147 SER A O 1
ATOM 718 N N . ASN A 1 148 ? 23.587 28.141 13.345 1.00 42.36 148 ASN A N 1
ATOM 719 C CA . ASN A 1 148 ? 23.644 27.682 14.769 1.00 42.05 148 ASN A CA 1
ATOM 720 C C . ASN A 1 148 ? 22.592 28.286 15.754 1.00 39.49 148 ASN A C 1
ATOM 721 O O . ASN A 1 148 ? 22.808 28.371 16.994 1.00 38.45 148 ASN A O 1
ATOM 726 N N . VAL A 1 149 ? 21.446 28.667 15.203 1.00 36.45 149 VAL A N 1
ATOM 727 C CA . VAL A 1 149 ? 20.300 29.020 16.025 1.00 34.15 149 VAL A CA 1
ATOM 728 C C . VAL A 1 149 ? 19.906 27.808 16.913 1.00 31.07 149 VAL A C 1
ATOM 729 O O . VAL A 1 149 ? 19.866 26.705 16.450 1.00 29.40 149 VAL A O 1
ATOM 733 N N . GLU A 1 150 ? 19.624 28.044 18.187 1.00 28.65 150 GLU A N 1
ATOM 734 C CA . GLU A 1 150 ? 19.038 27.012 19.055 1.00 27.88 150 GLU A CA 1
ATOM 735 C C . GLU A 1 150 ? 17.668 27.459 19.592 1.00 24.87 150 GLU A C 1
ATOM 736 O O . GLU A 1 150 ? 17.558 28.485 20.201 1.00 24.25 150 GLU A O 1
ATOM 742 N N . ILE A 1 151 ? 16.676 26.609 19.431 1.00 22.69 151 ILE A N 1
ATOM 743 C CA . ILE A 1 151 ? 15.324 26.834 19.858 1.00 21.30 151 ILE A CA 1
ATOM 744 C C . ILE A 1 151 ? 15.018 25.765 20.925 1.00 20.95 151 ILE A C 1
ATOM 745 O O . ILE A 1 151 ? 15.090 24.589 20.626 1.00 20.15 151 ILE A O 1
ATOM 750 N N . VAL A 1 152 ? 14.654 26.189 22.133 1.00 20.05 152 VAL A N 1
ATOM 751 C CA . VAL A 1 152 ? 14.323 25.277 23.239 1.00 19.52 152 VAL A CA 1
ATOM 752 C C . VAL A 1 152 ? 13.069 25.734 23.948 1.00 18.70 152 VAL A C 1
ATOM 753 O O . VAL A 1 152 ? 13.063 26.802 24.561 1.00 18.16 152 VAL A O 1
ATOM 757 N N . ALA A 1 153 ? 12.035 24.899 23.929 1.00 18.96 153 ALA A N 1
ATOM 758 C CA . ALA A 1 153 ? 10.831 25.194 24.710 1.00 20.15 153 ALA A CA 1
ATOM 759 C C . ALA A 1 153 ? 10.719 24.285 25.919 1.00 20.26 153 ALA A C 1
ATOM 760 O O . ALA A 1 153 ? 11.278 23.177 25.937 1.00 21.96 153 ALA A O 1
ATOM 762 N N . PHE A 1 154 ? 10.002 24.768 26.934 1.00 19.85 154 PHE A N 1
ATOM 763 C CA . PHE A 1 154 ? 9.828 24.048 28.205 1.00 19.32 154 PHE A CA 1
ATOM 764 C C . PHE A 1 154 ? 8.616 24.550 29.010 1.00 18.97 154 PHE A C 1
ATOM 765 O O . PHE A 1 154 ? 8.117 25.661 28.791 1.00 18.64 154 PHE A O 1
ATOM 773 N N . VAL A 1 155 ? 8.111 23.689 29.887 1.00 18.05 155 VAL A N 1
ATOM 774 C CA . VAL A 1 155 ? 7.000 24.019 30.769 1.00 18.11 155 VAL A CA 1
ATOM 775 C C . VAL A 1 155 ? 7.452 24.912 31.924 1.00 17.97 155 VAL A C 1
ATOM 776 O O . VAL A 1 155 ? 8.424 24.566 32.617 1.00 18.31 155 VAL A O 1
ATOM 780 N N . THR A 1 156 ? 6.729 26.022 32.135 1.00 16.88 156 THR A N 1
ATOM 781 C CA . THR A 1 156 ? 6.968 26.921 33.238 1.00 17.07 156 THR A CA 1
ATOM 782 C C . THR A 1 156 ? 5.778 27.105 34.185 1.00 18.05 156 THR A C 1
ATOM 783 O O . THR A 1 156 ? 5.897 27.817 35.163 1.00 18.82 156 THR A O 1
ATOM 787 N N . GLN A 1 157 ? 4.661 26.470 33.888 1.00 17.57 157 GLN A N 1
ATOM 788 C CA . GLN A 1 157 ? 3.498 26.521 34.706 1.00 18.64 157 GLN A CA 1
ATOM 789 C C . GLN A 1 157 ? 2.584 25.346 34.387 1.00 18.82 157 GLN A C 1
ATOM 790 O O . GLN A 1 157 ? 2.371 25.019 33.217 1.00 18.42 157 GLN A O 1
ATOM 796 N N . ILE A 1 158 ? 2.108 24.677 35.434 1.00 19.07 158 ILE A N 1
ATOM 797 C CA . ILE A 1 158 ? 0.973 23.733 35.339 1.00 20.12 158 ILE A CA 1
ATOM 798 C C . ILE A 1 158 ? -0.034 24.096 36.447 1.00 21.06 158 ILE A C 1
ATOM 799 O O . ILE A 1 158 ? 0.294 24.059 37.636 1.00 22.41 158 ILE A O 1
ATOM 804 N N . GLY A 1 159 ? -1.240 24.514 36.066 1.00 21.50 159 GLY A N 1
ATOM 805 C CA . GLY A 1 159 ? -2.259 24.890 37.036 1.00 21.15 159 GLY A CA 1
ATOM 806 C C . GLY A 1 159 ? -1.732 26.038 37.859 1.00 22.04 159 GLY A C 1
ATOM 807 O O . GLY A 1 159 ? -1.177 26.993 37.336 1.00 21.12 159 GLY A O 1
ATOM 808 N N . GLU A 1 160 ? -1.852 25.913 39.164 1.00 23.19 160 GLU A N 1
ATOM 809 C CA . GLU A 1 160 ? -1.390 26.948 40.080 1.00 24.89 160 GLU A CA 1
ATOM 810 C C . GLU A 1 160 ? 0.113 26.941 40.315 1.00 24.13 160 GLU A C 1
ATOM 811 O O . GLU A 1 160 ? 0.600 27.810 40.998 1.00 25.93 160 GLU A O 1
ATOM 817 N N . ILE A 1 161 ? 0.849 25.954 39.808 1.00 23.21 161 ILE A N 1
ATOM 818 C CA . ILE A 1 161 ? 2.279 25.867 40.115 1.00 22.23 161 ILE A CA 1
ATOM 819 C C . ILE A 1 161 ? 3.121 26.587 39.032 1.00 21.34 161 ILE A C 1
ATOM 820 O O . ILE A 1 161 ? 3.136 26.174 37.863 1.00 19.38 161 ILE A O 1
ATOM 825 N N . LYS A 1 162 ? 3.827 27.637 39.443 1.00 21.71 162 LYS A N 1
ATOM 826 C CA . LYS A 1 162 ? 4.646 28.490 38.575 1.00 22.00 162 LYS A CA 1
ATOM 827 C C . LYS A 1 162 ? 6.112 28.388 38.887 1.00 22.21 162 LYS A C 1
ATOM 828 O O . LYS A 1 162 ? 6.510 28.612 40.025 1.00 22.71 162 LYS A O 1
ATOM 834 N N . MET A 1 163 ? 6.912 28.047 37.881 1.00 21.97 163 MET A N 1
ATOM 835 C CA . MET A 1 163 ? 8.338 28.338 37.897 1.00 21.47 163 MET A CA 1
ATOM 836 C C . MET A 1 163 ? 8.501 29.864 37.871 1.00 23.01 163 MET A C 1
ATOM 837 O O . MET A 1 163 ? 7.735 30.581 37.177 1.00 22.33 163 MET A O 1
ATOM 842 N N . ASN A 1 164 ? 9.448 30.378 38.671 1.00 24.13 164 ASN A N 1
ATOM 843 C CA A ASN A 1 164 ? 9.831 31.769 38.567 0.50 24.49 164 ASN A CA 1
ATOM 844 C CA B ASN A 1 164 ? 9.917 31.786 38.563 0.50 24.23 164 ASN A CA 1
ATOM 845 C C . ASN A 1 164 ? 10.446 32.024 37.154 1.00 24.53 164 ASN A C 1
ATOM 846 O O . ASN A 1 164 ? 11.366 31.332 36.700 1.00 24.01 164 ASN A O 1
ATOM 855 N N . ARG A 1 165 ? 9.895 32.993 36.438 1.00 24.68 165 ARG A N 1
ATOM 856 C CA . ARG A 1 165 ? 10.427 33.361 35.123 1.00 24.82 165 ARG A CA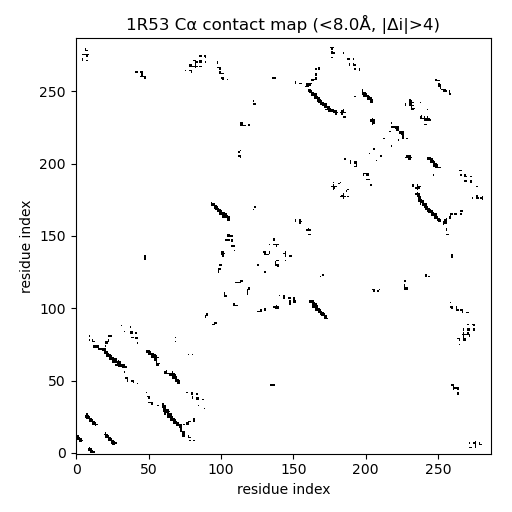 1
ATOM 857 C C . ARG A 1 165 ? 10.461 34.890 34.946 1.00 25.41 165 ARG A C 1
ATOM 858 O O . ARG A 1 165 ? 10.146 35.442 33.900 1.00 25.02 165 ARG A O 1
ATOM 866 N N . ASP A 1 166 ? 10.914 35.539 35.994 1.00 26.53 166 ASP A N 1
ATOM 867 C CA . ASP A 1 166 ? 11.057 36.963 36.061 1.00 27.89 166 ASP A CA 1
ATOM 868 C C . ASP A 1 166 ? 12.263 37.332 35.220 1.00 27.49 166 ASP A C 1
ATOM 869 O O . ASP A 1 166 ? 13.362 36.822 35.449 1.00 26.74 166 ASP A O 1
ATOM 874 N N . SER A 1 167 ? 12.048 38.237 34.272 1.00 27.02 167 SER A N 1
ATOM 875 C CA . SER A 1 167 ? 13.067 38.647 33.319 1.00 28.71 167 SER A CA 1
ATOM 876 C C . SER A 1 167 ? 14.274 39.341 34.000 1.00 29.50 167 SER A C 1
ATOM 877 O O . SER A 1 167 ? 15.401 39.221 33.524 1.00 29.58 167 SER A O 1
ATOM 880 N N . PHE A 1 168 ? 14.034 39.982 35.145 1.00 30.57 168 PHE A N 1
ATOM 881 C CA . PHE A 1 168 ? 15.080 40.617 35.961 1.00 31.66 168 PHE A CA 1
ATOM 882 C C . PHE A 1 168 ? 15.849 39.670 36.857 1.00 33.13 168 PHE A C 1
ATOM 883 O O . PHE A 1 168 ? 16.758 40.085 37.531 1.00 34.14 168 PHE A O 1
ATOM 891 N N . ASP A 1 169 ? 15.497 38.399 36.870 1.00 34.60 169 ASP A N 1
ATOM 892 C CA . ASP A 1 169 ? 16.121 37.457 37.771 1.00 35.74 169 ASP A CA 1
ATOM 893 C C . ASP A 1 169 ? 17.300 36.760 37.062 1.00 36.14 169 ASP A C 1
ATOM 894 O O . ASP A 1 169 ? 17.090 35.982 36.123 1.00 34.59 169 ASP A O 1
ATOM 899 N N . PRO A 1 170 ? 18.535 37.082 37.474 1.00 37.50 170 PRO A N 1
ATOM 900 C CA . PRO A 1 170 ? 19.747 36.423 36.923 1.00 37.39 170 PRO A CA 1
ATOM 901 C C . PRO A 1 170 ? 19.710 34.883 36.757 1.00 36.00 170 PRO A C 1
ATOM 902 O O . PRO A 1 170 ? 20.331 34.391 35.828 1.00 36.34 170 PRO A O 1
ATOM 906 N N . GLU A 1 171 ? 19.060 34.157 37.653 1.00 34.41 171 GLU A N 1
ATOM 907 C CA . GLU A 1 171 ? 18.892 32.710 37.530 1.00 34.43 171 GLU A CA 1
ATOM 908 C C . GLU A 1 171 ? 18.031 32.258 36.337 1.00 31.90 171 GLU A C 1
ATOM 909 O O . GLU A 1 171 ? 18.349 31.262 35.646 1.00 30.42 171 GLU A O 1
ATOM 915 N N . PHE A 1 172 ? 16.913 32.962 36.145 1.00 29.60 172 PHE A N 1
ATOM 916 C CA . PHE A 1 172 ? 16.072 32.764 34.980 1.00 27.67 172 PHE A CA 1
ATOM 917 C C . PHE A 1 172 ? 16.883 33.061 33.734 1.00 25.94 172 PHE A C 1
ATOM 918 O O . PHE A 1 172 ? 16.888 32.263 32.839 1.00 23.94 172 PHE A O 1
ATOM 926 N N . GLN A 1 173 ? 17.611 34.178 33.714 1.00 25.75 173 GLN A N 1
ATOM 927 C CA . GLN A 1 173 ? 18.476 34.529 32.568 1.00 26.47 173 GLN A CA 1
ATOM 928 C C . GLN A 1 173 ? 19.556 33.486 32.291 1.00 26.65 173 GLN A C 1
ATOM 929 O O . GLN A 1 173 ? 19.792 33.094 31.134 1.00 25.09 173 GLN A O 1
ATOM 935 N N . HIS A 1 174 ? 20.145 32.971 33.361 1.00 28.02 174 HIS A N 1
ATOM 936 C CA . HIS A 1 174 ? 21.161 31.925 33.235 1.00 29.30 174 HIS A CA 1
ATOM 937 C C . HIS A 1 174 ? 20.548 30.650 32.659 1.00 27.83 174 HIS A C 1
ATOM 938 O O . HIS A 1 174 ? 21.173 29.971 31.838 1.00 27.31 174 HIS A O 1
ATOM 945 N N . LEU A 1 175 ? 19.305 30.355 33.039 1.00 27.25 175 LEU A N 1
ATOM 946 C CA . LEU A 1 175 ? 18.592 29.194 32.500 1.00 26.65 175 LEU A CA 1
ATOM 947 C C . LEU A 1 175 ? 18.281 29.362 31.000 1.00 25.98 175 LEU A C 1
ATOM 948 O O . LEU A 1 175 ? 18.519 28.466 30.201 1.00 24.90 175 LEU A O 1
ATOM 953 N N . LEU A 1 176 ? 17.779 30.534 30.621 1.00 24.53 176 LEU A N 1
ATOM 954 C CA . LEU A 1 176 ? 17.619 30.868 29.202 1.00 24.52 176 LEU A CA 1
ATOM 955 C C . LEU A 1 176 ? 18.897 30.723 28.379 1.00 25.07 176 LEU A C 1
ATOM 956 O O . LEU A 1 176 ? 18.868 30.326 27.188 1.00 24.06 176 LEU A O 1
ATOM 961 N N . ASN A 1 177 ? 20.013 31.077 28.995 1.00 26.05 177 ASN A N 1
ATOM 962 C CA . ASN A 1 177 ? 21.305 30.952 28.332 1.00 27.95 177 ASN A CA 1
ATOM 963 C C . ASN A 1 177 ? 21.779 29.542 28.165 1.00 27.89 177 ASN A C 1
ATOM 964 O O . ASN A 1 177 ? 22.554 29.302 27.278 1.00 28.68 177 ASN A O 1
ATOM 969 N N . THR A 1 178 ? 21.372 28.622 29.031 1.00 28.21 178 THR A N 1
ATOM 970 C CA . THR A 1 178 ? 21.997 27.280 29.017 1.00 28.50 178 THR A CA 1
ATOM 971 C C . THR A 1 178 ? 21.062 26.112 28.698 1.00 28.10 178 THR A C 1
ATOM 972 O O . THR A 1 178 ? 21.529 25.033 28.309 1.00 29.77 178 THR A O 1
ATOM 976 N N . ILE A 1 179 ? 19.762 26.301 28.864 1.00 25.68 179 ILE A N 1
ATOM 977 C CA . ILE A 1 179 ? 18.833 25.184 28.744 1.00 24.42 179 ILE A CA 1
ATOM 978 C C . ILE A 1 179 ? 18.933 24.513 27.362 1.00 24.08 179 ILE A C 1
ATOM 979 O O . ILE A 1 179 ? 19.129 25.172 26.372 1.00 23.71 179 ILE A O 1
ATOM 984 N N . THR A 1 180 ? 18.791 23.192 27.299 1.00 23.89 180 THR A N 1
ATOM 985 C CA . THR A 1 180 ? 18.818 22.459 26.044 1.00 23.81 180 THR A CA 1
ATOM 986 C C . THR A 1 180 ? 17.652 21.512 26.023 1.00 24.37 180 THR A C 1
ATOM 987 O O . THR A 1 180 ? 17.087 21.204 27.062 1.00 24.15 180 THR A O 1
ATOM 991 N N . ARG A 1 181 ? 17.295 21.026 24.847 1.00 26.17 181 ARG A N 1
ATOM 992 C CA . ARG A 1 181 ? 16.254 19.997 24.739 1.00 28.24 181 ARG A CA 1
ATOM 993 C C . ARG A 1 181 ? 16.537 18.768 25.571 1.00 29.53 181 ARG A C 1
ATOM 994 O O . ARG A 1 181 ? 15.648 18.251 26.264 1.00 29.25 181 ARG A O 1
ATOM 1002 N N . GLU A 1 182 ? 17.778 18.290 25.483 1.00 30.72 182 GLU A N 1
ATOM 1003 C CA . GLU A 1 182 ? 18.186 17.112 26.237 1.00 31.05 182 GLU A CA 1
ATOM 1004 C C . GLU A 1 182 ? 17.976 17.372 27.691 1.00 31.09 182 GLU A C 1
ATOM 1005 O O . GLU A 1 182 ? 17.403 16.530 28.364 1.00 31.30 182 GLU A O 1
ATOM 1011 N N . LYS A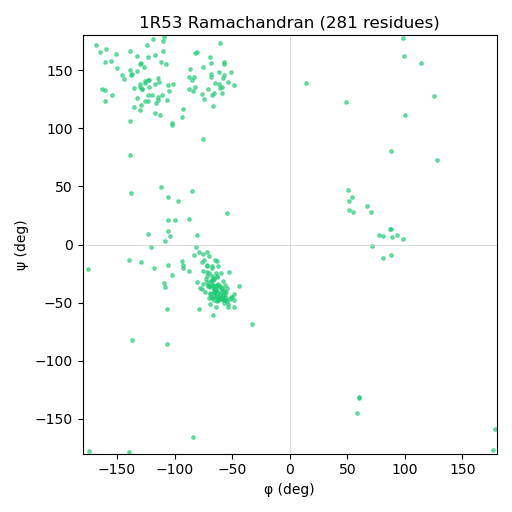 1 183 ? 18.344 18.549 28.189 1.00 30.66 183 LYS A N 1
ATOM 1012 C CA . LYS A 1 183 ? 18.055 18.831 29.602 1.00 31.39 183 LYS A CA 1
ATOM 1013 C C . LYS A 1 183 ? 16.565 18.898 29.928 1.00 30.92 183 LYS A C 1
ATOM 1014 O O . LYS A 1 183 ? 16.116 18.433 31.002 1.00 29.70 183 LYS A O 1
ATOM 1020 N N . VAL A 1 184 ? 15.800 19.528 29.030 1.00 29.82 184 VAL A N 1
ATOM 1021 C CA . VAL A 1 184 ? 14.352 19.594 29.197 1.00 28.26 184 VAL A CA 1
ATOM 1022 C C . VAL A 1 184 ? 13.737 18.191 29.313 1.00 28.69 184 VAL A C 1
ATOM 1023 O O . VAL A 1 184 ? 12.930 17.941 30.171 1.00 27.69 184 VAL A O 1
ATOM 1027 N N . ASP A 1 185 ? 14.110 17.295 28.424 1.00 30.91 185 ASP A N 1
ATOM 1028 C CA . ASP A 1 185 ? 13.596 15.911 28.433 1.00 32.83 185 ASP A CA 1
ATOM 1029 C C . ASP A 1 185 ? 14.107 15.029 29.604 1.00 33.88 185 ASP A C 1
ATOM 1030 O O . ASP A 1 185 ? 13.410 14.099 30.012 1.00 34.43 185 ASP A O 1
ATOM 1035 N N . SER A 1 186 ? 15.269 15.363 30.171 1.00 35.42 186 SER A N 1
ATOM 1036 C CA . SER A 1 186 ? 15.864 14.635 31.308 1.00 37.17 186 SER A CA 1
ATOM 1037 C C . SER A 1 186 ? 14.984 14.733 32.531 1.00 38.99 186 SER A C 1
ATOM 1038 O O . SER A 1 186 ? 15.035 13.869 33.402 1.00 41.19 186 SER A O 1
ATOM 1041 N N . MET A 1 187 ? 14.159 15.779 32.590 1.00 39.72 187 MET A N 1
ATOM 1042 C CA . MET A 1 187 ? 13.228 15.998 33.716 1.00 39.85 187 MET A CA 1
ATOM 1043 C C . MET A 1 187 ? 12.033 15.002 33.809 1.00 39.21 187 MET A C 1
ATOM 1044 O O . MET A 1 187 ? 11.296 15.015 34.789 1.00 39.33 187 MET A O 1
ATOM 1049 N N . GLY A 1 188 ? 11.833 14.180 32.787 1.00 38.33 188 GLY A N 1
ATOM 1050 C CA . GLY A 1 188 ? 10.607 13.411 32.658 1.00 37.71 188 GLY A CA 1
ATOM 1051 C C . GLY A 1 188 ? 9.624 14.104 31.697 1.00 37.33 188 GLY A C 1
ATOM 1052 O O . GLY A 1 188 ? 9.901 15.179 31.165 1.00 36.88 188 GLY A O 1
ATOM 1053 N N . PRO A 1 189 ? 8.481 13.471 31.452 1.00 36.24 189 PRO A N 1
ATOM 1054 C CA . PRO A 1 189 ? 7.421 14.058 30.616 1.00 34.80 189 PRO A CA 1
ATOM 1055 C C . PRO A 1 189 ? 6.964 15.459 31.019 1.00 32.53 189 PRO A C 1
ATOM 1056 O O . PRO A 1 189 ? 6.434 16.140 30.168 1.00 32.76 189 PRO A O 1
ATOM 1060 N N . ILE A 1 190 ? 7.140 15.871 32.270 1.00 30.51 190 ILE A N 1
ATOM 1061 C CA . ILE A 1 190 ? 6.702 17.194 32.715 1.00 28.69 190 ILE A CA 1
ATOM 1062 C C . ILE A 1 190 ? 7.494 18.329 32.023 1.00 26.69 190 ILE A C 1
ATOM 1063 O O . ILE A 1 190 ? 6.958 19.418 31.792 1.00 25.50 190 ILE A O 1
ATOM 1068 N N . ARG A 1 191 ? 8.743 18.038 31.669 1.00 23.99 191 ARG A N 1
ATOM 1069 C CA . ARG A 1 191 ? 9.569 18.917 30.868 1.00 23.12 191 ARG A CA 1
ATOM 1070 C C . ARG A 1 191 ? 9.682 20.335 31.429 1.00 22.55 191 ARG A C 1
ATOM 1071 O O . ARG A 1 191 ? 9.702 21.309 30.679 1.00 20.62 191 ARG A O 1
ATOM 1079 N N . CYS A 1 192 ? 9.818 20.430 32.746 1.00 22.49 192 CYS A N 1
ATOM 1080 C CA . CYS A 1 192 ? 10.075 21.681 33.443 1.00 23.46 192 CYS A CA 1
ATOM 1081 C C . CYS A 1 192 ? 11.430 21.556 34.119 1.00 25.34 192 CYS A C 1
ATOM 1082 O O . CYS A 1 192 ? 11.563 20.745 35.058 1.00 26.33 192 CYS A O 1
ATOM 1085 N N . PRO A 1 193 ? 12.432 22.327 33.696 1.00 26.65 193 PRO A N 1
ATOM 1086 C CA . PRO A 1 193 ? 13.793 22.186 34.249 1.00 27.57 193 PRO A CA 1
ATOM 1087 C C . PRO A 1 193 ? 13.994 22.979 35.550 1.00 28.26 193 PRO A C 1
ATOM 1088 O O . PRO A 1 193 ? 14.941 23.748 35.695 1.00 31.72 193 PRO A O 1
ATOM 1092 N N . ASP A 1 194 ? 13.064 22.893 36.470 1.00 27.52 194 ASP A N 1
ATOM 1093 C CA . ASP A 1 194 ? 13.243 23.524 37.738 1.00 27.02 194 ASP A CA 1
ATOM 1094 C C . ASP A 1 194 ? 12.711 22.479 38.720 1.00 26.75 194 ASP A C 1
ATOM 1095 O O . ASP A 1 194 ? 11.517 22.260 38.810 1.00 24.83 194 ASP A O 1
ATOM 1100 N N . ALA A 1 195 ? 13.627 21.828 39.435 1.00 26.85 195 ALA A N 1
ATOM 1101 C CA . ALA A 1 195 ? 13.264 20.752 40.355 1.00 26.98 195 ALA A CA 1
ATOM 1102 C C . ALA A 1 195 ? 12.569 21.249 41.599 1.00 26.00 195 ALA A C 1
ATOM 1103 O O . ALA A 1 195 ? 11.899 20.497 42.262 1.00 27.19 195 ALA A O 1
ATOM 1105 N N . SER A 1 196 ? 12.675 22.523 41.911 1.00 25.53 196 SER A N 1
ATOM 1106 C CA . SER A 1 196 ? 11.883 23.062 43.014 1.00 25.73 196 SER A CA 1
ATOM 1107 C C . SER A 1 196 ? 10.366 23.071 42.721 1.00 25.42 196 SER A C 1
ATOM 1108 O 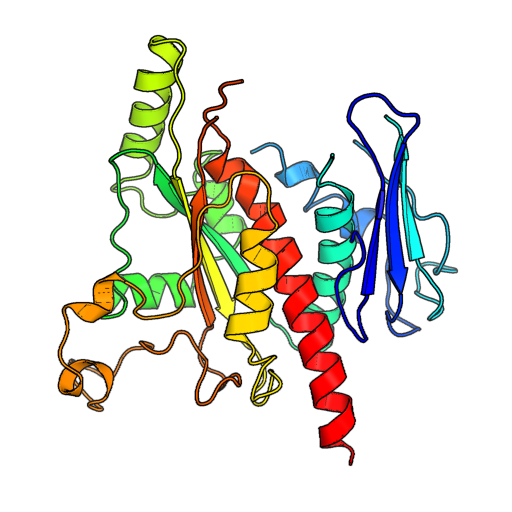O . SER A 1 196 ? 9.563 23.239 43.651 1.00 24.56 196 SER A O 1
ATOM 1111 N N . VAL A 1 197 ? 9.981 22.966 41.437 1.00 24.17 197 VAL A N 1
ATOM 1112 C CA . VAL A 1 197 ? 8.564 22.968 41.096 1.00 23.13 197 VAL A CA 1
ATOM 1113 C C . VAL A 1 197 ? 8.112 21.847 40.213 1.00 22.70 197 VAL A C 1
ATOM 1114 O O . VAL A 1 197 ? 6.908 21.615 40.166 1.00 21.40 197 VAL A O 1
ATOM 1118 N N . ALA A 1 198 ? 9.040 21.120 39.567 1.00 22.75 198 ALA A N 1
ATOM 1119 C CA . ALA A 1 198 ? 8.663 20.091 38.588 1.00 22.76 198 ALA A CA 1
ATOM 1120 C C . ALA A 1 198 ? 7.762 19.032 39.237 1.00 23.68 198 ALA A C 1
ATOM 1121 O O . ALA A 1 198 ? 6.709 18.680 38.706 1.00 24.13 198 ALA A O 1
ATOM 1123 N N . GLY A 1 199 ? 8.155 18.554 40.406 1.00 24.40 199 GLY A N 1
ATOM 1124 C CA . GLY A 1 199 ? 7.417 17.510 41.092 1.00 23.68 199 GLY A CA 1
ATOM 1125 C C . GLY A 1 199 ? 6.110 18.022 41.627 1.00 24.12 199 GLY A C 1
ATOM 1126 O O . GLY A 1 199 ? 5.131 17.272 41.669 1.00 24.70 199 GLY A O 1
ATOM 1127 N N . LEU A 1 200 ? 6.067 19.279 42.074 1.00 24.30 200 LEU A N 1
ATOM 1128 C CA . LEU A 1 200 ? 4.772 19.894 42.406 1.00 24.07 200 LEU A CA 1
ATOM 1129 C C . LEU A 1 200 ? 3.843 19.994 41.171 1.00 24.12 200 LEU A C 1
ATOM 1130 O O . LEU A 1 200 ? 2.666 19.831 41.292 1.00 24.21 200 LEU A O 1
ATOM 1135 N N . MET A 1 201 ? 4.387 20.221 39.973 1.00 23.78 201 MET A N 1
ATOM 1136 C CA . MET A 1 201 ? 3.575 20.237 38.764 1.00 23.14 201 MET A CA 1
ATOM 1137 C C . MET A 1 201 ? 2.999 18.867 38.466 1.00 23.96 201 MET A C 1
ATOM 1138 O O . MET A 1 201 ? 1.849 18.775 38.040 1.00 23.03 201 MET A O 1
ATOM 1143 N N . VAL A 1 202 ? 3.801 17.812 38.642 1.00 24.49 202 VAL A N 1
ATOM 1144 C CA . VAL A 1 202 ? 3.337 16.445 38.392 1.00 25.46 202 VAL A CA 1
ATOM 1145 C C . VAL A 1 202 ? 2.204 16.070 39.340 1.00 25.97 202 VAL A C 1
ATOM 1146 O O . VAL A 1 202 ? 1.249 15.422 38.963 1.00 26.41 202 VAL A O 1
ATOM 1150 N N . LYS A 1 203 ? 2.341 16.485 40.577 1.00 26.88 203 LYS A N 1
ATOM 1151 C CA . LYS A 1 203 ? 1.339 16.298 41.584 1.00 28.03 203 LYS A CA 1
ATOM 1152 C C . LYS A 1 203 ? 0.039 17.074 41.274 1.00 27.87 203 LYS A C 1
ATOM 1153 O O . LYS A 1 203 ? -1.053 16.616 41.596 1.00 27.77 203 LYS A O 1
ATOM 1159 N N . GLU A 1 204 ? 0.168 18.284 40.735 1.00 27.29 204 GLU A N 1
ATOM 1160 C CA . GLU A 1 204 ? -0.995 19.054 40.285 1.00 26.45 204 GLU A CA 1
ATOM 1161 C C . GLU A 1 204 ? -1.697 18.248 39.193 1.00 26.48 204 GLU A C 1
ATOM 1162 O O . GLU A 1 204 ? -2.920 18.071 39.201 1.00 25.23 204 GLU A O 1
ATOM 1168 N N . ILE A 1 205 ? -0.923 17.723 38.254 1.00 27.00 205 ILE A N 1
ATOM 1169 C CA . ILE A 1 205 ? -1.529 16.941 37.194 1.00 28.12 205 ILE A CA 1
ATOM 1170 C C . ILE A 1 205 ? -2.252 15.741 37.745 1.00 29.01 205 ILE A C 1
ATOM 1171 O O . ILE A 1 205 ? -3.273 15.358 37.206 1.00 28.78 205 ILE A O 1
ATOM 1176 N N . GLU A 1 206 ? -1.714 15.139 38.805 1.00 30.02 206 GLU A N 1
ATOM 1177 C CA . GLU A 1 206 ? -2.321 13.948 39.362 1.00 31.23 206 GLU A CA 1
ATOM 1178 C C . GLU A 1 206 ? -3.539 14.269 40.216 1.00 29.84 206 GLU A C 1
ATOM 1179 O O . GLU A 1 206 ? -4.488 13.555 40.177 1.00 29.57 206 GLU A O 1
ATOM 1185 N N . LYS A 1 207 ? -3.520 15.355 40.958 1.00 29.89 207 LYS A N 1
ATOM 1186 C CA . LYS A 1 207 ? -4.732 15.883 41.563 1.00 30.79 207 LYS A CA 1
ATOM 1187 C C . LYS A 1 207 ? -5.885 15.970 40.538 1.00 31.54 207 LYS A C 1
ATOM 1188 O O . LYS A 1 207 ? -6.941 15.372 40.752 1.00 32.70 207 LYS A O 1
ATOM 1194 N N . TYR A 1 208 ? -5.674 16.627 39.397 1.00 30.91 208 TYR A N 1
ATOM 1195 C CA . TYR A 1 208 ? -6.753 16.793 38.435 1.00 30.70 208 TYR A CA 1
ATOM 1196 C C . TYR A 1 208 ? -7.121 15.530 37.675 1.00 31.26 208 TYR A C 1
ATOM 1197 O O . TYR A 1 208 ? -8.293 15.346 37.312 1.00 31.12 208 TYR A O 1
ATOM 1206 N N . ARG A 1 209 ? -6.152 14.646 37.469 1.00 31.40 209 ARG A N 1
ATOM 1207 C CA . ARG A 1 209 ? -6.420 13.382 36.812 1.00 32.43 209 ARG A CA 1
ATOM 1208 C C . ARG A 1 209 ? -7.317 12.504 37.707 1.00 31.68 209 ARG A C 1
ATOM 1209 O O . ARG A 1 209 ? -8.192 11.800 37.210 1.00 30.82 209 ARG A O 1
ATOM 1217 N N . GLY A 1 210 ? -7.123 12.611 39.023 1.00 30.59 210 GLY A N 1
ATOM 1218 C CA . GLY A 1 210 ? -7.882 11.868 39.998 1.00 30.50 210 GLY A CA 1
ATOM 1219 C C . GLY A 1 210 ? -9.329 12.315 39.975 1.00 30.98 210 GLY A C 1
ATOM 1220 O O . GLY A 1 210 ? -10.249 11.493 40.095 1.00 32.06 210 GLY A O 1
ATOM 1221 N N . ASN A 1 211 ? -9.525 13.623 39.807 1.00 30.55 211 ASN A N 1
ATOM 1222 C CA . ASN A 1 211 ? -10.857 14.238 39.695 1.00 29.49 211 ASN A CA 1
ATOM 1223 C C . ASN A 1 211 ? -11.517 14.135 38.322 1.00 27.78 211 ASN A C 1
ATOM 1224 O O . ASN A 1 211 ? -12.528 14.777 38.091 1.00 27.28 211 ASN A O 1
ATOM 1229 N N . LYS A 1 212 ? -10.934 13.375 37.405 1.00 27.11 212 LYS A N 1
ATOM 1230 C CA . LYS A 1 212 ? -11.393 13.270 36.010 1.00 27.11 212 LYS A CA 1
ATOM 1231 C C . LYS A 1 212 ? -11.571 14.661 35.371 1.00 27.24 212 LYS A C 1
ATOM 1232 O O . LYS A 1 212 ? -12.522 14.931 34.627 1.00 26.11 212 LYS A O 1
ATOM 1238 N N . ASP A 1 213 ? -10.640 15.535 35.747 1.00 27.24 213 ASP A N 1
ATOM 1239 C CA . ASP A 1 213 ? -10.572 16.918 35.329 1.00 27.31 213 ASP A CA 1
ATOM 1240 C C . ASP A 1 213 ? -9.253 17.161 34.567 1.00 28.22 213 ASP A C 1
ATOM 1241 O O . ASP A 1 213 ? -8.420 16.267 34.426 1.00 28.01 213 ASP A O 1
ATOM 1246 N N . SER A 1 214 ? -9.079 18.379 34.056 1.00 29.00 214 SER A N 1
ATOM 1247 C CA . SER A 1 214 ? -7.820 18.771 33.444 1.00 28.16 214 SER A CA 1
ATOM 1248 C C . SER A 1 214 ? -7.453 20.184 33.838 1.00 27.73 214 SER A C 1
ATOM 1249 O O . SER A 1 214 ? -8.267 20.922 34.433 1.00 27.92 214 SER A O 1
ATOM 1252 N N . ILE A 1 215 ? -6.202 20.551 33.577 1.00 26.21 215 ILE A N 1
ATOM 1253 C CA . ILE A 1 215 ? -5.741 21.907 33.819 1.00 25.59 215 ILE A CA 1
ATOM 1254 C C . ILE A 1 215 ? -4.634 22.319 32.846 1.00 24.57 215 ILE A C 1
ATOM 1255 O O . ILE A 1 215 ? -3.898 21.485 32.280 1.00 24.60 215 ILE A O 1
ATOM 1260 N N . GLY A 1 216 ? -4.571 23.612 32.604 1.00 23.27 216 GLY A N 1
ATOM 1261 C CA . GLY A 1 216 ? -3.672 24.156 31.595 1.00 22.91 216 GLY A CA 1
ATOM 1262 C C . GLY A 1 216 ? -2.261 24.385 32.115 1.00 21.42 216 GLY A C 1
ATOM 1263 O O . GLY A 1 216 ? -1.874 23.902 33.194 1.00 21.24 216 GLY A O 1
ATOM 1264 N N . GLY A 1 217 ? -1.502 25.152 31.342 1.00 20.99 217 GLY A N 1
ATOM 1265 C CA . GLY A 1 217 ? -0.151 25.530 31.686 1.00 20.22 217 GLY A CA 1
ATOM 1266 C C . GLY A 1 217 ? 0.437 26.519 30.710 1.00 19.84 217 GLY A C 1
ATOM 1267 O O . GLY A 1 217 ? -0.225 26.972 29.802 1.00 19.40 217 GLY A O 1
ATOM 1268 N N . VAL A 1 218 ? 1.702 26.871 30.936 1.00 19.33 218 VAL A N 1
ATOM 1269 C CA . VAL A 1 218 ? 2.453 27.804 30.107 1.00 17.43 218 VAL A CA 1
ATOM 1270 C C . VAL A 1 218 ? 3.690 27.071 29.602 1.00 17.39 218 VAL A C 1
ATOM 1271 O O . VAL A 1 218 ? 4.323 26.301 30.332 1.00 15.10 218 VAL A O 1
ATOM 1275 N N . VAL A 1 219 ? 3.951 27.248 28.313 1.00 16.89 219 VAL A N 1
ATOM 1276 C CA . VAL A 1 219 ? 5.195 26.882 27.682 1.00 16.90 219 VAL A CA 1
ATOM 1277 C C . VAL A 1 219 ? 5.989 28.153 27.421 1.00 17.28 219 VAL A C 1
ATOM 1278 O O . VAL A 1 219 ? 5.453 29.134 26.941 1.00 18.28 219 VAL A O 1
ATOM 1282 N N . THR A 1 220 ? 7.259 28.131 27.785 1.00 16.60 220 THR A N 1
ATOM 1283 C CA . THR A 1 220 ? 8.187 29.197 27.565 1.00 15.29 220 THR A CA 1
ATOM 1284 C C . THR A 1 220 ? 9.225 28.700 26.566 1.00 16.13 220 THR A C 1
ATOM 1285 O O . THR A 1 220 ? 9.643 27.545 26.618 1.00 16.78 220 THR A O 1
ATOM 1289 N N . CYS A 1 221 ? 9.614 29.571 25.638 1.00 15.52 221 CYS A N 1
ATOM 1290 C CA . CYS A 1 221 ? 10.567 29.234 24.608 1.00 16.12 221 CYS A CA 1
ATOM 1291 C C . CYS A 1 221 ? 11.680 30.282 24.512 1.00 16.05 221 CYS A C 1
ATOM 1292 O O . CYS A 1 221 ? 11.426 31.482 24.535 1.00 16.45 221 CYS A O 1
ATOM 1295 N N . VAL A 1 222 ? 12.902 29.792 24.406 1.00 16.87 222 VAL A N 1
ATOM 1296 C CA . VAL A 1 222 ? 14.080 30.577 24.122 1.00 17.75 222 VAL A CA 1
ATOM 1297 C C . VAL A 1 222 ? 14.712 30.218 22.743 1.00 18.56 222 VAL A C 1
ATOM 1298 O O . VAL A 1 222 ? 14.702 29.091 22.291 1.00 18.13 222 VAL A O 1
ATOM 1302 N N . VAL A 1 223 ? 15.224 31.238 22.079 1.00 19.14 223 VAL A N 1
ATOM 1303 C CA . VAL A 1 223 ? 15.950 31.118 20.849 1.00 19.56 223 VAL A CA 1
ATOM 1304 C C . VAL A 1 223 ? 17.308 31.830 21.085 1.00 19.86 223 VAL A C 1
ATOM 1305 O O . VAL A 1 223 ? 17.348 32.996 21.429 1.00 17.89 223 VAL A O 1
ATOM 1309 N N . ARG A 1 224 ? 18.412 31.109 20.873 1.00 21.45 224 ARG A N 1
ATOM 1310 C CA . ARG A 1 224 ? 19.761 31.689 20.925 1.00 23.15 224 ARG A CA 1
ATOM 1311 C C . ARG A 1 224 ? 20.444 31.733 19.568 1.00 23.29 224 ARG A C 1
ATOM 1312 O O . ARG A 1 224 ? 20.219 30.872 18.754 1.00 22.00 224 ARG A O 1
ATOM 1320 N N . ASN A 1 225 ? 21.416 32.644 19.455 1.00 25.19 225 ASN A N 1
ATOM 1321 C CA . ASN A 1 225 ? 22.339 32.789 18.322 1.00 26.78 225 ASN A CA 1
ATOM 1322 C C . ASN A 1 225 ? 21.638 33.236 17.070 1.00 28.15 225 ASN A C 1
ATOM 1323 O O . ASN A 1 225 ? 22.032 32.878 15.953 1.00 28.89 225 ASN A O 1
ATOM 1328 N N . LEU A 1 226 ? 20.603 34.042 17.260 1.00 29.01 226 LEU A N 1
ATOM 1329 C CA . LEU A 1 226 ? 19.784 34.491 16.157 1.00 29.80 226 LEU A CA 1
ATOM 1330 C C . LEU A 1 226 ? 20.528 35.654 15.558 1.00 28.75 226 LEU A C 1
ATOM 1331 O O . LEU A 1 226 ? 21.041 36.481 16.268 1.00 27.95 226 LEU A O 1
ATOM 1336 N N . PRO A 1 227 ? 20.627 35.728 14.246 1.00 29.54 227 PRO A N 1
ATOM 1337 C CA . PRO A 1 227 ? 21.262 36.922 13.682 1.00 29.47 227 PRO A CA 1
ATOM 1338 C C . PRO A 1 227 ? 20.366 38.136 13.902 1.00 30.47 227 PRO A C 1
ATOM 1339 O O . PRO A 1 227 ? 19.136 38.034 14.204 1.00 28.60 227 PRO A O 1
ATOM 1343 N N . THR A 1 228 ? 21.038 39.280 13.789 1.00 30.56 228 THR A N 1
ATOM 1344 C CA . THR A 1 228 ? 20.455 40.601 13.889 1.00 31.29 228 THR A CA 1
ATOM 1345 C C . THR A 1 228 ? 19.678 40.958 12.648 1.00 29.90 228 THR A C 1
ATOM 1346 O O . THR A 1 228 ? 19.968 40.449 11.588 1.00 30.06 228 THR A O 1
ATOM 1350 N N . GLY A 1 229 ? 18.675 41.829 12.783 1.00 28.62 229 GLY A N 1
ATOM 1351 C CA . GLY A 1 229 ? 17.931 42.305 11.631 1.00 26.58 229 GLY A CA 1
ATOM 1352 C C . GLY A 1 229 ? 16.734 41.479 11.228 1.00 25.87 229 GLY A C 1
ATOM 1353 O O . GLY A 1 229 ? 16.136 41.802 10.238 1.00 26.34 229 GLY A O 1
ATOM 1354 N N . LEU A 1 230 ? 16.319 40.455 11.975 1.00 24.46 230 LEU A N 1
ATOM 1355 C CA . LEU A 1 230 ? 15.177 39.664 11.516 1.00 24.01 230 LEU A CA 1
ATOM 1356 C C . LEU A 1 230 ? 13.852 40.313 11.956 1.00 22.94 230 LEU A C 1
ATOM 1357 O O . LEU A 1 230 ? 13.752 40.770 13.070 1.00 22.26 230 LEU A O 1
ATOM 1362 N N . GLY A 1 231 ? 12.835 40.275 11.094 1.00 21.81 231 GLY A N 1
ATOM 1363 C CA . GLY A 1 231 ? 11.561 40.922 11.327 1.00 22.10 231 GLY A CA 1
ATOM 1364 C C . GLY A 1 231 ? 11.344 42.059 10.332 1.00 21.58 231 GLY A C 1
ATOM 1365 O O . GLY A 1 231 ? 12.300 42.616 9.796 1.00 22.31 231 GLY A O 1
ATOM 1366 N N . GLU A 1 232 ? 10.093 42.409 10.102 1.00 20.99 232 GLU A N 1
ATOM 1367 C CA . GLU A 1 232 ? 9.709 43.276 8.988 1.00 21.48 232 GLU A CA 1
ATOM 1368 C C . GLU A 1 232 ? 8.637 44.296 9.399 1.00 20.80 232 GLU A C 1
ATOM 1369 O O . GLU A 1 232 ? 7.446 44.145 9.067 1.00 20.95 232 GLU A O 1
ATOM 1375 N N . PRO A 1 233 ? 9.062 45.336 10.105 1.00 21.13 233 PRO A N 1
ATOM 1376 C CA . PRO A 1 233 ? 8.167 46.437 10.513 1.00 21.43 233 PRO A CA 1
ATOM 1377 C C . PRO A 1 233 ? 7.479 47.094 9.283 1.00 21.44 233 PRO A C 1
ATOM 1378 O O . PRO A 1 233 ? 7.961 46.916 8.155 1.00 21.86 233 PRO A O 1
ATOM 1382 N N . CYS A 1 234 ? 6.340 47.751 9.455 1.00 21.02 234 CYS A N 1
ATOM 1383 C CA . CYS A 1 234 ? 5.735 48.023 10.747 1.00 20.38 234 CYS A CA 1
ATOM 1384 C C . CYS A 1 234 ? 4.715 46.963 11.185 1.00 20.47 234 CYS A C 1
ATOM 1385 O O . CYS A 1 234 ? 4.418 46.867 12.375 1.00 20.49 234 CYS A O 1
ATOM 1388 N N . PHE A 1 235 ? 4.205 46.136 10.265 1.00 19.09 235 PHE A N 1
ATOM 1389 C CA . PHE A 1 235 ? 3.171 45.188 10.644 1.00 19.45 235 PHE A CA 1
ATOM 1390 C C . PHE A 1 235 ? 3.632 43.744 10.846 1.00 19.59 235 PHE A C 1
ATOM 1391 O O . PHE A 1 235 ? 2.960 43.009 11.544 1.00 20.86 235 PHE A O 1
ATOM 1399 N N . ASP A 1 236 ? 4.707 43.329 10.190 1.00 19.29 236 ASP A N 1
ATOM 1400 C CA . ASP A 1 236 ? 5.283 42.010 10.354 1.00 19.63 236 ASP A CA 1
ATOM 1401 C C . ASP A 1 236 ? 6.573 42.021 11.157 1.00 19.05 236 ASP A C 1
ATOM 1402 O O . ASP A 1 236 ? 7.517 41.300 10.846 1.00 19.42 236 ASP A O 1
ATOM 1407 N N . LYS A 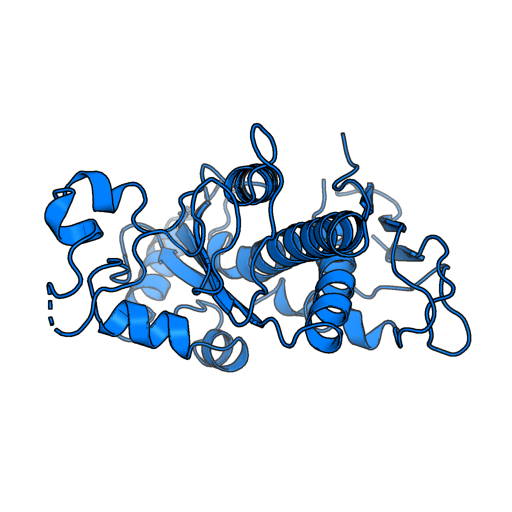1 237 ? 6.580 42.831 12.206 1.00 18.81 237 LYS A N 1
ATOM 1408 C CA . LYS A 1 237 ? 7.624 42.804 13.246 1.00 19.03 237 LYS A CA 1
ATOM 1409 C C . LYS A 1 237 ? 7.783 41.380 13.721 1.00 17.68 237 LYS A C 1
ATOM 1410 O O . LYS A 1 237 ? 6.864 40.605 13.671 1.00 17.02 237 LYS A O 1
ATOM 1416 N N . LEU A 1 238 ? 8.973 41.005 14.126 1.00 17.79 238 LEU A N 1
ATOM 1417 C CA . LEU A 1 238 ? 9.234 39.603 14.463 1.00 17.11 238 LEU A CA 1
ATOM 1418 C C . LEU A 1 238 ? 8.285 39.085 15.571 1.00 16.71 238 LEU A C 1
ATOM 1419 O O . LEU A 1 238 ? 7.795 37.962 15.505 1.00 16.00 238 LEU A O 1
ATOM 1424 N N . GLU A 1 239 ? 8.018 39.912 16.591 1.00 17.01 239 GLU A N 1
ATOM 1425 C CA . GLU A 1 239 ? 7.169 39.501 17.694 1.00 16.67 239 GLU A CA 1
ATOM 1426 C C . GLU A 1 239 ? 5.717 39.304 17.226 1.00 17.05 239 GLU A C 1
ATOM 1427 O O . GLU A 1 239 ? 4.985 38.524 17.816 1.00 16.00 239 GLU A O 1
ATOM 1433 N N . ALA A 1 240 ? 5.326 40.023 16.173 1.00 17.06 240 ALA A N 1
ATOM 1434 C CA . ALA A 1 240 ? 4.002 39.880 15.608 1.00 17.73 240 ALA A CA 1
ATOM 1435 C C . ALA A 1 240 ? 3.913 38.612 14.803 1.00 16.73 240 ALA A C 1
ATOM 1436 O O . ALA A 1 240 ? 2.879 37.951 14.863 1.00 17.45 240 ALA A O 1
ATOM 1438 N N . MET A 1 241 ? 4.974 38.262 14.068 1.00 16.75 241 MET A N 1
ATOM 1439 C CA . MET A 1 241 ? 5.006 36.988 13.332 1.00 16.01 241 MET A CA 1
ATOM 1440 C C . MET A 1 241 ? 4.999 35.849 14.354 1.00 16.45 241 MET A C 1
ATOM 1441 O O . MET A 1 241 ? 4.315 34.868 14.179 1.00 16.25 241 MET A O 1
ATOM 1446 N N . LEU A 1 242 ? 5.753 35.985 15.455 1.00 17.23 242 LEU A N 1
ATOM 1447 C CA . LEU A 1 242 ? 5.747 34.934 16.468 1.00 16.54 242 LEU A CA 1
ATOM 1448 C C . LEU A 1 242 ? 4.371 34.773 17.130 1.00 17.19 242 LEU A C 1
ATOM 1449 O O . LEU A 1 242 ? 3.952 33.624 17.405 1.00 16.10 242 LEU A O 1
ATOM 1454 N N . ALA A 1 243 ? 3.652 35.890 17.326 1.00 16.69 243 ALA A N 1
ATOM 1455 C CA . ALA A 1 243 ? 2.407 35.850 18.067 1.00 16.82 243 ALA A CA 1
ATOM 1456 C C . ALA A 1 243 ? 1.332 35.205 17.218 1.00 17.80 243 ALA A C 1
ATOM 1457 O O . ALA A 1 243 ? 0.513 34.402 17.672 1.00 18.79 243 ALA A O 1
ATOM 1459 N N . HIS A 1 244 ? 1.347 35.564 15.956 1.00 17.73 244 HIS A N 1
ATOM 1460 C CA . HIS A 1 244 ? 0.466 34.980 15.004 1.00 18.45 244 HIS A CA 1
ATOM 1461 C C . HIS A 1 244 ? 0.623 33.485 14.989 1.00 17.93 244 HIS A C 1
ATOM 1462 O O . HIS A 1 244 ? -0.389 32.770 15.003 1.00 16.67 244 HIS A O 1
ATO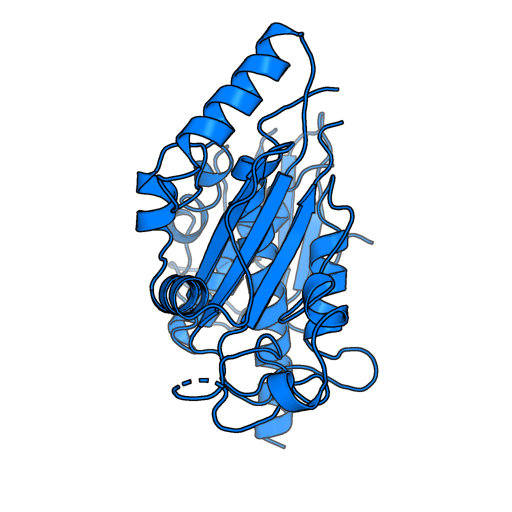M 1469 N N . ALA A 1 245 ? 1.893 33.038 14.940 1.00 17.43 245 ALA A N 1
ATOM 1470 C CA . ALA A 1 245 ? 2.248 31.611 14.983 1.00 17.09 245 ALA A CA 1
ATOM 1471 C C . ALA A 1 245 ? 1.736 30.895 16.236 1.00 16.59 245 ALA A C 1
ATOM 1472 O O . ALA A 1 245 ? 1.163 29.797 16.156 1.00 16.79 245 ALA A O 1
ATOM 1474 N N . MET A 1 246 ? 1.936 31.516 17.396 1.00 15.91 246 MET A N 1
ATOM 1475 C CA . MET A 1 246 ? 1.611 30.841 18.639 1.00 15.53 246 MET A CA 1
ATOM 1476 C C . MET A 1 246 ? 0.114 30.778 18.928 1.00 15.89 246 MET A C 1
ATOM 1477 O O . MET A 1 246 ? -0.383 29.774 19.506 1.00 16.46 246 MET A O 1
ATOM 1482 N N . LEU A 1 247 ? -0.613 31.826 18.527 1.00 15.81 247 LEU A N 1
ATOM 1483 C CA . LEU A 1 247 ? -2.055 31.867 18.721 1.00 16.12 247 LEU A CA 1
ATOM 1484 C C . LEU A 1 247 ? -2.771 30.920 17.804 1.00 17.20 247 LEU A C 1
ATOM 1485 O O . LEU A 1 247 ? -3.875 30.558 18.065 1.00 18.70 247 LEU A O 1
ATOM 1490 N N . SER A 1 248 ? -2.127 30.482 16.727 1.00 19.14 248 SER A N 1
ATOM 1491 C CA . SER A 1 248 ? -2.722 29.462 15.888 1.00 19.77 248 SER A CA 1
ATOM 1492 C C . SER A 1 248 ? -2.663 28.049 16.455 1.00 19.35 248 SER A C 1
ATOM 1493 O O . SER A 1 248 ? -3.322 27.182 15.918 1.00 19.39 248 SER A O 1
ATOM 1496 N N . ILE A 1 249 ? -1.832 27.795 17.471 1.00 19.59 249 ILE A N 1
ATOM 1497 C CA . ILE A 1 249 ? -1.692 26.437 18.011 1.00 19.82 249 ILE A CA 1
ATOM 1498 C C . ILE A 1 249 ? -2.986 26.130 18.751 1.00 21.12 249 ILE A C 1
ATOM 1499 O O . ILE A 1 249 ? -3.467 26.998 19.443 1.00 20.75 249 ILE A O 1
ATOM 1504 N N . PRO A 1 250 ? -3.597 24.949 18.571 1.00 22.57 250 PRO A N 1
ATOM 1505 C CA . PRO A 1 250 ? -4.802 24.598 19.339 1.00 22.64 250 PRO A CA 1
ATOM 1506 C C . PRO A 1 250 ? -4.560 24.747 20.856 1.00 21.79 250 PRO A C 1
ATOM 1507 O O . PRO A 1 250 ? -3.488 24.426 21.349 1.00 21.77 250 PRO A O 1
ATOM 1511 N N . ALA A 1 251 ? -5.574 25.265 21.542 1.00 20.57 251 ALA A N 1
ATOM 1512 C CA . ALA A 1 251 ? -5.584 25.520 22.970 1.00 19.00 251 ALA A CA 1
ATOM 1513 C C . ALA A 1 251 ? -4.719 26.667 23.456 1.00 18.06 251 ALA A C 1
ATOM 1514 O O . ALA A 1 251 ? -4.732 26.926 24.642 1.00 17.14 251 ALA A O 1
ATOM 1516 N N . SER A 1 252 ? -3.990 27.362 22.565 1.00 17.50 252 SER A N 1
ATOM 1517 C CA A SER A 1 252 ? -3.268 28.588 22.916 0.50 16.15 252 SER A CA 1
ATOM 1518 C CA B SER A 1 252 ? -3.269 28.574 22.943 0.50 17.42 252 SER A CA 1
ATOM 1519 C C . SER A 1 252 ? -4.226 29.740 23.216 1.00 16.86 252 SER A C 1
ATOM 1520 O O . SER A 1 252 ? -5.179 29.962 22.504 1.00 16.71 252 SER A O 1
ATOM 1525 N N . LYS A 1 253 ? -3.969 30.481 24.286 1.00 17.62 253 LYS A N 1
ATOM 1526 C CA . LYS A 1 253 ? -4.791 31.610 24.665 1.00 16.58 253 LYS A CA 1
ATOM 1527 C C . LYS A 1 253 ? -3.956 32.874 24.760 1.00 15.54 253 LYS A C 1
ATOM 1528 O O . LYS A 1 253 ? -4.458 33.910 25.210 1.00 15.23 253 LYS A O 1
ATOM 1534 N N . GLY A 1 254 ? -2.700 32.836 24.328 1.00 14.34 254 GLY A N 1
ATOM 1535 C CA . GLY A 1 254 ? -1.899 34.034 24.411 1.00 14.07 254 GLY A CA 1
ATOM 1536 C C . GLY A 1 254 ? -0.459 33.916 23.988 1.00 14.35 254 GLY A C 1
ATOM 1537 O O . GLY A 1 254 ? -0.035 32.905 23.498 1.00 14.73 254 GLY A O 1
ATOM 1538 N N . PHE A 1 255 ? 0.261 35.021 24.145 1.00 14.62 255 PHE A N 1
ATOM 1539 C CA . PHE A 1 255 ? 1.623 35.160 23.741 1.00 15.13 255 PHE A CA 1
ATOM 1540 C C . PHE A 1 255 ? 2.202 36.396 24.469 1.00 15.92 255 PHE A C 1
ATOM 1541 O O . PHE A 1 255 ? 1.533 37.432 24.563 1.00 17.75 255 PHE A O 1
ATOM 1549 N N . GLU A 1 256 ? 3.398 36.265 25.037 1.00 15.39 256 GLU A N 1
ATOM 1550 C CA . GLU A 1 256 ? 4.094 37.422 25.554 1.00 16.73 256 GLU A CA 1
ATOM 1551 C C . GLU A 1 256 ? 5.568 37.245 25.353 1.00 16.93 256 GLU A C 1
ATOM 1552 O O . GLU A 1 256 ? 6.091 36.120 25.400 1.00 17.70 256 GLU A O 1
ATOM 1558 N N . ILE A 1 257 ? 6.236 38.347 25.098 1.00 16.77 257 ILE A N 1
ATOM 1559 C CA . ILE A 1 257 ? 7.661 38.331 24.800 1.00 16.99 257 ILE A CA 1
ATOM 1560 C C . ILE A 1 257 ? 8.405 39.207 25.783 1.00 17.16 257 ILE A C 1
ATOM 1561 O O . ILE A 1 257 ? 7.920 40.257 26.193 1.00 16.15 257 ILE A O 1
ATOM 1566 N N . GLY A 1 258 ? 9.583 38.750 26.178 1.00 18.29 258 GLY A N 1
ATOM 1567 C CA . GLY A 1 258 ? 10.419 39.477 27.107 1.00 19.15 258 GLY A CA 1
ATOM 1568 C C . GLY A 1 258 ? 9.727 39.692 28.440 1.00 19.58 258 GLY A C 1
ATOM 1569 O O . GLY A 1 258 ? 9.099 38.762 28.997 1.00 20.21 258 GLY A O 1
ATOM 1570 N N . SER A 1 259 ? 9.780 40.943 28.900 1.00 18.90 259 SER A N 1
ATOM 1571 C CA . SER A 1 259 ? 9.245 41.323 30.214 1.00 19.65 259 SER A CA 1
ATOM 1572 C C . SER A 1 259 ? 7.734 41.089 30.254 1.00 19.82 259 SER A C 1
ATOM 1573 O O . SER A 1 259 ? 7.189 40.828 31.311 1.00 20.35 259 SER A O 1
ATOM 1576 N N . GLY A 1 260 ? 7.060 41.136 29.107 1.00 19.02 260 GLY A N 1
ATOM 1577 C CA . GLY A 1 260 ? 5.670 40.680 29.054 1.00 19.18 260 GLY A CA 1
ATOM 1578 C C . GLY A 1 260 ? 4.696 41.406 30.002 1.00 18.92 260 GLY A C 1
ATOM 1579 O O . GLY A 1 260 ? 4.821 42.646 30.249 1.00 18.02 260 GLY A O 1
ATOM 1580 N N . PHE A 1 261 ? 3.732 40.616 30.508 1.00 17.58 261 PHE A N 1
ATOM 1581 C CA . PHE A 1 261 ? 2.696 41.046 31.423 1.00 18.12 261 PHE A CA 1
ATOM 1582 C C . PHE A 1 261 ? 3.277 41.379 32.792 1.00 18.72 261 PHE A C 1
ATOM 1583 O O . PHE A 1 261 ? 2.822 42.312 33.465 1.00 17.28 261 PHE A O 1
ATOM 1591 N N . GLN A 1 262 ? 4.277 40.603 33.205 1.00 18.94 262 GLN A N 1
ATOM 1592 C CA . GLN A 1 262 ? 4.842 40.811 34.514 1.00 20.04 262 GLN A CA 1
ATOM 1593 C C . GLN A 1 262 ? 5.647 42.080 34.573 1.00 19.40 262 GLN A C 1
ATOM 1594 O O . GLN A 1 262 ? 5.614 42.781 35.570 1.00 21.02 262 GLN A O 1
ATOM 1600 N N . GLY A 1 263 ? 6.333 42.441 33.521 1.00 19.39 263 GLY A N 1
ATOM 1601 C CA . GLY A 1 263 ? 7.135 43.663 33.576 1.00 20.43 263 GLY A CA 1
ATOM 1602 C C . GLY A 1 263 ? 6.380 44.999 33.568 1.00 21.06 263 GLY A C 1
ATOM 1603 O O . GLY A 1 263 ? 7.002 46.071 33.695 1.00 21.65 263 GLY A O 1
ATOM 1604 N N . VAL A 1 264 ? 5.069 44.945 33.380 1.00 20.43 264 VAL A N 1
ATOM 1605 C CA . VAL A 1 264 ? 4.178 46.101 33.506 1.00 21.39 264 VAL A CA 1
ATOM 1606 C C . VAL A 1 264 ? 4.262 46.751 34.917 1.00 23.04 264 VAL A C 1
ATOM 1607 O O . VAL A 1 264 ? 4.096 47.962 35.063 1.00 23.23 264 VAL A O 1
ATOM 1611 N N . SER A 1 265 ? 4.530 45.919 35.922 1.00 23.89 265 SER A N 1
ATOM 1612 C CA . SER A 1 265 ? 4.753 46.316 37.284 1.00 25.82 265 SER A CA 1
ATOM 1613 C C . SER A 1 265 ? 6.125 46.961 37.568 1.00 26.14 265 SER A C 1
ATOM 1614 O O . SER A 1 265 ? 6.332 47.438 38.663 1.00 26.73 265 SER A O 1
ATOM 1617 N N . VAL A 1 266 ? 7.052 46.966 36.611 1.00 26.64 266 VAL A N 1
ATOM 1618 C CA . VAL A 1 266 ? 8.419 47.464 36.848 1.00 26.44 266 VAL A CA 1
ATOM 1619 C C . VAL A 1 266 ? 8.667 48.757 36.084 1.00 24.95 266 VAL A C 1
ATOM 1620 O O . VAL A 1 266 ? 8.388 48.811 34.911 1.00 24.36 266 VAL A O 1
ATOM 1624 N N . PRO A 1 267 ? 9.159 49.807 36.752 1.00 24.29 267 PRO A N 1
ATOM 1625 C CA . PRO A 1 267 ? 9.426 51.087 36.079 1.00 24.06 267 PRO A CA 1
ATOM 1626 C C . PRO A 1 267 ? 10.377 50.977 34.893 1.00 23.93 267 PRO A C 1
ATOM 1627 O O . PRO A 1 267 ? 11.211 50.060 34.831 1.00 23.30 267 PRO A O 1
ATOM 1631 N N . GLY A 1 268 ? 10.260 51.918 33.972 1.00 24.29 268 GLY A N 1
ATOM 1632 C CA . GLY A 1 268 ? 11.099 51.956 32.784 1.00 25.61 268 GLY A CA 1
ATOM 1633 C C . GLY A 1 268 ? 12.578 52.037 33.098 1.00 26.84 268 GLY A C 1
ATOM 1634 O O . GLY A 1 268 ? 13.407 51.418 32.429 1.00 26.97 268 GLY A O 1
ATOM 1635 N N . SER A 1 269 ? 12.929 52.799 34.134 1.00 27.87 269 SER A N 1
ATOM 1636 C CA . SER A 1 269 ? 14.336 52.921 34.521 1.00 28.33 269 SER A CA 1
ATOM 1637 C C . SER A 1 269 ? 15.006 51.538 34.712 1.00 29.45 269 SER A C 1
ATOM 1638 O O . SER A 1 269 ? 16.114 51.321 34.223 1.00 28.39 269 SER A O 1
ATOM 1641 N N . LYS A 1 270 ? 14.337 50.627 35.430 1.00 30.50 270 LYS A N 1
ATOM 1642 C CA . LYS A 1 270 ? 14.865 49.284 35.647 1.00 32.29 270 LYS A CA 1
ATOM 1643 C C . LYS A 1 270 ? 14.912 48.412 34.371 1.00 31.82 270 LYS A C 1
ATOM 1644 O O . LYS A 1 270 ? 15.765 47.553 34.241 1.00 32.02 270 LYS A O 1
ATOM 1650 N N . HIS A 1 271 ? 13.999 48.613 33.451 1.00 32.85 271 HIS A N 1
ATOM 1651 C CA . HIS A 1 271 ? 14.070 47.926 32.161 1.00 34.76 271 HIS A CA 1
ATOM 1652 C C . HIS A 1 271 ? 15.324 48.354 31.399 1.00 36.46 271 HIS A C 1
ATOM 1653 O O . HIS A 1 271 ? 15.982 47.524 30.781 1.00 36.49 271 HIS A O 1
ATOM 1660 N N . ASN A 1 272 ? 15.659 49.643 31.459 1.00 38.22 272 ASN A N 1
ATOM 1661 C CA . ASN A 1 272 ? 16.663 50.197 30.549 1.00 39.93 272 ASN A CA 1
ATOM 1662 C C . ASN A 1 272 ? 18.029 50.508 31.118 1.00 40.15 272 ASN A C 1
ATOM 1663 O O . ASN A 1 272 ? 18.968 50.634 30.353 1.00 40.04 272 ASN A O 1
ATOM 1668 N N . ASP A 1 273 ? 18.168 50.608 32.433 1.00 40.82 273 ASP A N 1
ATOM 1669 C CA . ASP A 1 273 ? 19.443 51.073 32.990 1.00 41.78 273 ASP A CA 1
ATOM 1670 C C . ASP A 1 273 ? 20.507 50.000 32.734 1.00 42.93 273 ASP A C 1
ATOM 1671 O O . ASP A 1 273 ? 20.188 48.821 32.757 1.00 41.94 273 ASP A O 1
ATOM 1676 N N . PRO A 1 274 ? 21.751 50.412 32.466 1.00 45.12 274 PRO A N 1
ATOM 1677 C CA . PRO A 1 274 ? 22.854 49.450 32.247 1.00 46.70 274 PRO A CA 1
ATOM 1678 C C . PRO A 1 274 ? 23.204 48.536 33.450 1.00 48.35 274 PRO A C 1
ATOM 1679 O O . PRO A 1 274 ? 23.848 47.517 33.239 1.00 48.28 274 PRO A O 1
ATOM 1683 N N . PHE A 1 275 ? 22.791 48.898 34.670 1.00 50.46 275 PHE A N 1
ATOM 1684 C CA . PHE A 1 275 ? 23.006 48.075 35.885 1.00 52.03 275 PHE A CA 1
ATOM 1685 C C . PHE A 1 275 ? 21.740 48.106 36.766 1.00 53.58 275 PHE A C 1
ATOM 1686 O O . PHE A 1 275 ? 20.996 49.094 36.746 1.00 54.09 275 PHE A O 1
ATOM 1694 N N . TYR A 1 276 ? 21.492 47.033 37.524 1.00 55.16 276 TYR A N 1
ATOM 1695 C CA . TYR A 1 276 ? 20.257 46.911 38.327 1.00 56.44 276 TYR A CA 1
ATOM 1696 C C . TYR A 1 276 ? 20.521 46.303 39.698 1.00 56.75 276 TYR A C 1
ATOM 1697 O O . TYR A 1 276 ? 21.154 45.260 39.778 1.00 57.75 276 TYR A O 1
ATOM 1706 N N . ARG A 1 285 ? 26.528 44.250 38.303 1.00 59.74 285 ARG A N 1
ATOM 1707 C CA . ARG A 1 285 ? 25.242 43.612 37.963 1.00 59.61 285 ARG A CA 1
ATOM 1708 C C . ARG A 1 285 ? 24.655 44.119 36.614 1.00 58.71 285 ARG A C 1
ATOM 1709 O O . ARG A 1 285 ? 23.752 44.965 36.592 1.00 58.91 285 ARG A O 1
ATOM 1717 N N . THR A 1 286 ? 25.161 43.590 35.498 1.00 57.56 286 THR A N 1
ATOM 1718 C CA . THR A 1 286 ? 24.780 44.079 34.156 1.00 56.59 286 THR A CA 1
ATOM 1719 C C . THR A 1 286 ? 23.261 43.914 33.828 1.00 54.33 286 THR A C 1
ATOM 1720 O O . THR A 1 286 ? 22.604 43.003 34.320 1.00 53.65 286 THR A O 1
ATOM 1724 N N . LYS A 1 287 ? 22.726 44.838 33.027 1.00 52.08 287 LYS A N 1
ATOM 1725 C CA . LYS A 1 287 ? 21.324 44.805 32.570 1.00 50.68 287 LYS A CA 1
ATOM 1726 C C . LYS A 1 287 ? 20.963 43.411 32.026 1.00 48.31 287 LYS A C 1
ATOM 1727 O O . LYS A 1 287 ? 21.779 42.794 31.348 1.00 47.90 287 LYS A O 1
ATOM 1732 N N . THR A 1 288 ? 19.772 42.915 32.375 1.00 45.84 288 THR A N 1
ATOM 1733 C CA . THR A 1 288 ? 19.201 41.694 31.770 1.00 43.74 288 THR A CA 1
ATOM 1734 C C . THR A 1 288 ? 18.542 41.964 30.401 1.00 41.71 288 THR A C 1
ATOM 1735 O O . THR A 1 288 ? 18.290 43.111 29.996 1.00 41.15 288 THR A O 1
ATOM 1739 N N . ASN A 1 289 ? 18.283 40.870 29.702 1.00 39.13 289 ASN A N 1
ATOM 1740 C CA . ASN A 1 289 ? 17.443 40.846 28.513 1.00 37.29 289 ASN A CA 1
ATOM 1741 C C . ASN A 1 289 ? 15.943 40.956 28.899 1.00 36.05 289 ASN A C 1
ATOM 1742 O O . ASN A 1 289 ? 15.263 39.965 29.181 1.00 35.51 289 ASN A O 1
ATOM 1747 N N . ASN A 1 290 ? 15.471 42.192 28.950 1.00 34.41 290 ASN A N 1
ATOM 1748 C CA . ASN A 1 290 ? 14.076 42.509 29.206 1.00 33.89 290 ASN A CA 1
ATOM 1749 C C . ASN A 1 290 ? 13.207 42.675 27.959 1.00 32.52 290 ASN A C 1
ATOM 1750 O O . ASN A 1 290 ? 11.968 42.582 28.028 1.00 33.15 290 ASN A O 1
ATOM 1755 N N . SER A 1 291 ? 13.833 42.934 26.817 1.00 31.20 291 SER A N 1
ATOM 1756 C CA . SER A 1 291 ? 13.089 43.107 25.566 1.00 30.65 291 SER A CA 1
ATOM 1757 C C . SER A 1 291 ? 12.587 41.776 24.989 1.00 29.56 291 SER A C 1
ATOM 1758 O O . SER A 1 291 ? 11.625 41.761 24.164 1.00 28.63 291 SER A O 1
ATOM 1761 N N . GLY A 1 292 ? 13.252 40.673 25.391 1.00 28.08 292 GLY A N 1
ATOM 1762 C CA . GLY A 1 292 ? 13.064 39.380 24.746 1.00 26.96 292 GLY A CA 1
ATOM 1763 C C . GLY A 1 292 ? 13.651 39.306 23.340 1.00 26.59 292 GLY A C 1
ATOM 1764 O O . GLY A 1 292 ? 13.128 38.551 22.513 1.00 26.44 292 GLY A O 1
ATOM 1765 N N . GLY A 1 293 ? 14.704 40.093 23.065 1.00 25.25 293 GLY A N 1
ATOM 1766 C CA . GLY A 1 293 ? 15.483 39.996 21.849 1.00 25.79 293 GLY A CA 1
ATOM 1767 C C . GLY A 1 293 ? 15.051 40.786 20.604 1.00 25.90 293 GLY A C 1
ATOM 1768 O O . GLY A 1 293 ? 15.513 40.502 19.495 1.00 24.32 293 GLY A O 1
ATOM 1769 N N . VAL A 1 294 ? 14.131 41.729 20.791 1.00 26.31 294 VAL A N 1
ATOM 1770 C CA . VAL A 1 294 ? 13.599 42.549 19.705 1.00 26.34 294 VAL A CA 1
ATOM 1771 C C . VAL A 1 294 ? 13.678 44.009 20.104 1.00 26.94 294 VAL A C 1
ATOM 1772 O O . VAL A 1 294 ? 13.451 44.335 21.265 1.00 27.37 294 VAL A O 1
ATOM 1776 N N . GLN A 1 295 ? 14.070 44.865 19.162 1.00 27.48 295 GLN A N 1
ATOM 1777 C CA . GLN A 1 295 ? 13.972 46.324 19.297 1.00 28.47 295 GLN A CA 1
ATOM 1778 C C . GLN A 1 295 ? 13.413 46.849 17.986 1.00 26.65 295 GLN A C 1
ATOM 1779 O O . GLN A 1 295 ? 13.911 46.478 16.907 1.00 25.68 295 GLN A O 1
ATOM 1785 N N . GLY A 1 296 ? 12.443 47.751 18.075 1.00 24.71 296 GLY A N 1
ATOM 1786 C CA . GLY A 1 296 ? 11.744 48.234 16.905 1.00 24.42 296 GLY A CA 1
ATOM 1787 C C . GLY A 1 296 ? 11.192 47.134 16.018 1.00 24.34 296 GLY A C 1
ATOM 1788 O O . GLY A 1 296 ? 11.123 47.281 14.786 1.00 25.36 296 GLY A O 1
ATOM 1789 N N . GLY A 1 297 ? 10.845 45.994 16.595 1.00 23.34 297 GLY A N 1
ATOM 1790 C CA . GLY A 1 297 ? 10.294 44.921 15.798 1.00 23.11 297 GLY A CA 1
ATOM 1791 C C . GLY A 1 297 ? 11.299 44.077 15.057 1.00 22.98 297 GLY A C 1
ATOM 1792 O O . GLY A 1 297 ? 10.921 43.234 14.246 1.00 23.13 297 GLY A O 1
ATOM 1793 N N . ILE A 1 298 ? 12.585 44.271 15.291 1.00 23.59 298 ILE A N 1
ATOM 1794 C CA . ILE A 1 298 ? 13.565 43.377 14.674 1.00 24.25 298 ILE A CA 1
ATOM 1795 C C . ILE A 1 298 ? 14.513 42.760 15.695 1.00 23.67 298 ILE A C 1
ATOM 1796 O O . ILE A 1 298 ? 14.784 43.361 16.744 1.00 24.37 298 ILE A O 1
ATOM 1801 N N . SER A 1 299 ? 15.048 41.583 15.390 1.00 23.05 299 SER A N 1
ATOM 1802 C CA . SER A 1 299 ? 15.957 40.909 16.335 1.00 23.83 299 SER A CA 1
ATOM 1803 C C . SER A 1 299 ? 17.207 41.767 16.588 1.00 24.99 299 SER A C 1
ATOM 1804 O O . SER A 1 299 ? 17.727 42.347 15.670 1.00 25.53 299 SER A O 1
ATOM 1807 N N . ASN A 1 300 ? 17.652 41.861 17.833 1.00 26.57 300 ASN A N 1
ATOM 1808 C CA . ASN A 1 300 ? 18.872 42.588 18.203 1.00 28.21 300 ASN A CA 1
ATOM 1809 C C . ASN A 1 300 ? 20.034 41.665 18.534 1.00 29.19 300 ASN A C 1
ATOM 1810 O O . ASN A 1 300 ? 21.018 42.123 19.063 1.00 28.97 300 ASN A O 1
ATOM 1815 N N . GLY A 1 301 ? 19.928 40.365 18.233 1.00 30.16 301 GLY A N 1
ATOM 1816 C CA . GLY A 1 301 ? 20.993 39.420 18.561 1.00 30.30 301 GLY A CA 1
ATOM 1817 C C . GLY A 1 301 ? 21.015 38.919 20.010 1.00 29.95 301 GLY A C 1
ATOM 1818 O O . GLY A 1 301 ? 21.773 37.996 20.329 1.00 31.62 301 GLY A O 1
ATOM 1819 N N . GLU A 1 302 ? 20.248 39.527 20.905 1.00 28.52 302 GLU A N 1
ATOM 1820 C CA A GLU A 1 302 ? 20.033 38.938 22.213 0.50 28.12 302 GLU A CA 1
ATOM 1821 C CA B GLU A 1 302 ? 20.043 38.936 22.218 0.50 28.16 302 GLU A CA 1
ATOM 1822 C C . GLU A 1 302 ? 19.100 37.719 22.097 1.00 26.96 302 GLU A C 1
ATOM 1823 O O . GLU A 1 302 ? 18.508 37.466 21.043 1.00 25.82 302 GLU A O 1
ATOM 1834 N N . ASN A 1 303 ? 18.997 36.949 23.169 1.00 24.71 303 ASN A N 1
ATOM 1835 C CA . ASN A 1 303 ? 18.101 35.817 23.203 1.00 23.24 303 ASN A CA 1
ATOM 1836 C C . ASN A 1 303 ? 16.661 36.307 22.990 1.00 21.91 303 ASN A C 1
ATOM 1837 O O . ASN A 1 303 ? 16.273 37.310 23.573 1.00 20.81 303 ASN A O 1
ATOM 1842 N N . ILE A 1 304 ? 15.915 35.613 22.143 1.00 20.93 304 ILE A N 1
ATOM 1843 C CA . ILE A 1 304 ? 14.454 35.723 22.096 1.00 22.12 304 ILE A CA 1
ATOM 1844 C C . ILE A 1 304 ? 13.860 34.788 23.181 1.00 20.60 304 ILE A C 1
ATOM 1845 O O . ILE A 1 304 ? 14.270 33.645 23.307 1.00 19.82 304 ILE A O 1
ATOM 1850 N N . TYR A 1 305 ? 12.931 35.283 23.985 1.00 18.49 305 TYR A N 1
ATOM 1851 C CA . TYR A 1 305 ? 12.161 34.384 24.804 1.00 17.68 305 TYR A CA 1
ATOM 1852 C C . TYR A 1 305 ? 10.734 34.860 24.942 1.00 16.09 305 TYR A C 1
ATOM 1853 O O . TYR A 1 305 ? 10.466 36.051 25.022 1.00 16.16 305 TYR A O 1
ATOM 1862 N N . PHE A 1 306 ? 9.816 33.908 24.945 1.00 15.49 306 PHE A N 1
ATOM 1863 C CA . PHE A 1 306 ? 8.399 34.194 25.045 1.00 14.05 306 PHE A CA 1
ATOM 1864 C C . PHE A 1 306 ? 7.638 33.067 25.703 1.00 14.11 306 PHE A C 1
ATOM 1865 O O . PHE A 1 306 ? 8.142 31.965 25.858 1.00 13.99 306 PHE A O 1
ATOM 1873 N N . SER A 1 307 ? 6.417 33.354 26.128 1.00 14.44 307 SER A N 1
ATOM 1874 C CA . SER A 1 307 ? 5.597 32.362 26.801 1.00 15.47 307 SER A CA 1
ATOM 1875 C C . SER A 1 307 ? 4.214 32.342 26.221 1.00 15.01 307 SER A C 1
ATOM 1876 O O . SER A 1 307 ? 3.685 33.357 25.786 1.00 14.69 307 SER A O 1
ATOM 1879 N N . VAL A 1 308 ? 3.624 31.165 26.260 1.00 15.98 308 VAL A N 1
ATOM 1880 C CA . VAL A 1 308 ? 2.299 30.900 25.712 1.00 16.88 308 VAL A CA 1
ATOM 1881 C C . VAL A 1 308 ? 1.464 30.113 26.740 1.00 17.08 308 VAL A C 1
ATOM 1882 O O . VAL A 1 308 ? 1.912 29.066 27.162 1.00 15.87 308 VAL A O 1
ATOM 1886 N N . PRO A 1 309 ? 0.255 30.591 27.101 1.00 17.24 309 PRO A N 1
ATOM 1887 C CA . PRO A 1 309 ? -0.663 29.840 27.966 1.00 17.50 309 PRO A CA 1
ATOM 1888 C C . PRO A 1 309 ? -1.541 28.906 27.121 1.00 18.78 309 PRO A C 1
ATOM 1889 O O . PRO A 1 309 ? -1.915 29.254 25.993 1.00 19.06 309 PRO A O 1
ATOM 1893 N N . PHE A 1 310 ? -1.842 27.739 27.664 1.00 19.57 310 PHE A N 1
ATOM 1894 C CA . PHE A 1 310 ? -2.713 26.741 27.065 1.00 20.87 310 PHE A CA 1
ATOM 1895 C C . PHE A 1 310 ? -3.851 26.414 27.997 1.00 23.18 310 PHE A C 1
ATOM 1896 O O . PHE A 1 310 ? -3.690 26.344 29.214 1.00 20.84 310 PHE A O 1
ATOM 1904 N N . LYS A 1 311 ? -5.005 26.235 27.391 1.00 27.57 311 LYS A N 1
ATOM 1905 C CA . LYS A 1 311 ? -6.195 25.712 28.045 1.00 32.48 311 LYS A CA 1
ATOM 1906 C C . LYS A 1 311 ? -6.163 24.202 27.978 1.00 34.90 311 LYS A C 1
ATOM 1907 O O . LYS A 1 311 ? -5.654 23.608 27.039 1.00 35.98 311 LYS A O 1
ATOM 1913 N N . SER A 1 312 ? -6.769 23.585 28.964 1.00 39.19 312 SER A N 1
ATOM 1914 C CA . SER A 1 312 ? -6.929 22.120 29.034 1.00 42.04 312 SER A CA 1
ATOM 1915 C C . SER A 1 312 ? -8.069 21.512 28.207 1.00 43.43 312 SER A C 1
ATOM 1916 O O . SER A 1 312 ? -7.963 20.378 27.747 1.00 44.09 312 SER A O 1
ATOM 1919 N N . VAL A 1 313 ? -9.165 22.236 28.033 1.00 45.74 313 VAL A N 1
ATOM 1920 C CA . VAL A 1 313 ? -10.342 21.670 27.321 1.00 47.63 313 VAL A CA 1
ATOM 1921 C C . VAL A 1 313 ? -10.698 22.412 26.009 1.00 48.45 313 VAL A C 1
ATOM 1922 O O . VAL A 1 313 ? -11.126 23.576 26.019 1.00 49.88 313 VAL A O 1
ATOM 1926 N N . ARG A 1 337 ? -13.285 17.839 25.584 1.00 71.94 337 ARG A N 1
ATOM 1927 C CA . ARG A 1 337 ? -12.562 16.667 26.071 1.00 71.78 337 ARG A CA 1
ATOM 1928 C C . ARG A 1 337 ? -11.361 17.116 26.909 1.00 71.16 337 ARG A C 1
ATOM 1929 O O . ARG A 1 337 ? -10.680 18.073 26.543 1.00 71.22 337 ARG A O 1
ATOM 1937 N N . HIS A 1 338 ? -11.121 16.426 28.028 1.00 70.38 338 HIS A N 1
ATOM 1938 C CA . HIS A 1 338 ? -10.041 16.771 28.976 1.00 69.59 338 HIS A CA 1
ATOM 1939 C C . HIS A 1 338 ? -8.691 16.212 28.512 1.00 68.23 338 HIS A C 1
ATOM 1940 O O . HIS A 1 338 ? -8.651 15.330 27.645 1.00 68.45 338 HIS A O 1
ATOM 1947 N N . ASP A 1 339 ? -7.605 16.718 29.113 1.00 66.43 339 ASP A N 1
ATOM 1948 C CA . ASP A 1 339 ? -6.220 16.299 28.814 1.00 64.69 339 ASP A CA 1
ATOM 1949 C C . ASP A 1 339 ? -5.502 15.408 29.903 1.00 61.87 339 ASP A C 1
ATOM 1950 O O . ASP A 1 339 ? -5.527 14.189 29.733 1.00 62.02 339 ASP A O 1
ATOM 1955 N N . PRO A 1 340 ? -4.851 15.898 30.971 1.00 58.44 340 PRO A N 1
ATOM 1956 C CA . PRO A 1 340 ? -4.299 17.251 31.168 1.00 55.76 340 PRO A CA 1
ATOM 1957 C C . PRO A 1 340 ? -2.793 17.357 30.852 1.00 52.68 340 PRO A C 1
ATOM 1958 O O . PRO A 1 340 ? -2.067 18.081 31.524 1.00 51.88 340 PRO A O 1
ATOM 1962 N N . ALA A 1 341 ? -2.324 16.661 29.826 1.00 49.47 341 ALA A N 1
ATOM 1963 C CA . ALA A 1 341 ? -0.937 16.794 29.419 1.00 46.82 341 ALA A CA 1
ATOM 1964 C C . ALA A 1 341 ? -0.811 17.734 28.211 1.00 44.12 341 ALA A C 1
ATOM 1965 O O . ALA A 1 341 ? 0.191 17.680 27.487 1.00 44.20 341 ALA A O 1
ATOM 1967 N N . VAL A 1 342 ? -1.807 18.593 27.991 1.00 40.36 342 VAL A N 1
ATOM 1968 C CA . VAL A 1 342 ? -1.749 19.540 26.883 1.00 37.70 342 VAL A CA 1
ATOM 1969 C C . VAL A 1 342 ? -0.417 20.313 26.907 1.00 35.01 342 VAL A C 1
ATOM 1970 O O . VAL A 1 342 ? 0.235 20.465 25.872 1.00 35.13 342 VAL A O 1
ATOM 1974 N N . THR A 1 343 ? -0.003 20.785 28.075 1.00 31.12 343 THR A N 1
ATOM 1975 C CA . THR A 1 343 ? 1.120 21.691 28.122 1.00 29.53 343 THR A CA 1
ATOM 1976 C C . THR A 1 343 ? 2.454 21.042 27.704 1.00 27.99 343 THR A C 1
ATOM 1977 O O . THR A 1 343 ? 3.058 21.517 26.742 1.00 26.41 343 THR A O 1
ATOM 1981 N N . PRO A 1 344 ? 2.940 20.007 28.397 1.00 26.87 344 PRO A N 1
ATOM 1982 C CA . PRO A 1 344 ? 4.188 19.350 27.951 1.00 27.10 344 PRO A CA 1
ATOM 1983 C C . PRO A 1 344 ? 4.138 18.839 26.522 1.00 26.66 344 PRO A C 1
ATOM 1984 O O . PRO A 1 344 ? 5.181 18.903 25.886 1.00 26.83 344 PRO A O 1
ATOM 1988 N N . ARG A 1 345 ? 2.992 18.360 26.032 1.00 26.48 345 ARG A N 1
ATOM 1989 C CA . ARG A 1 345 ? 2.862 17.890 24.644 1.00 26.82 345 ARG A CA 1
ATOM 1990 C C . ARG A 1 345 ? 2.985 18.991 23.604 1.00 23.45 345 ARG A C 1
ATOM 1991 O O . ARG A 1 345 ? 3.184 18.710 22.440 1.00 22.13 345 ARG A O 1
ATOM 1999 N N . ALA A 1 346 ? 2.767 20.227 24.032 1.00 21.72 346 ALA A N 1
ATOM 2000 C CA . ALA A 1 346 ? 2.766 21.372 23.129 1.00 20.99 346 ALA A CA 1
ATOM 2001 C C . ALA A 1 346 ? 4.178 21.864 22.870 1.00 20.52 346 ALA A C 1
ATOM 2002 O O . ALA A 1 346 ? 4.391 22.647 21.963 1.00 20.49 346 ALA A O 1
ATOM 2004 N N . ILE A 1 347 ? 5.159 21.360 23.598 1.00 20.59 347 ILE A N 1
ATOM 2005 C CA . ILE A 1 347 ? 6.541 21.846 23.384 1.00 20.89 347 ILE A CA 1
ATOM 2006 C C . ILE A 1 347 ? 7.080 21.767 21.949 1.00 20.55 347 ILE A C 1
ATOM 2007 O O . ILE A 1 347 ? 7.664 22.738 21.460 1.00 18.71 347 ILE A O 1
ATOM 2012 N N . PRO A 1 348 ? 6.933 20.617 21.285 1.00 21.07 348 PRO A N 1
ATOM 2013 C CA . PRO A 1 348 ? 7.403 20.494 19.908 1.00 20.60 348 PRO A CA 1
ATOM 2014 C C . PRO A 1 348 ? 6.628 21.366 18.900 1.00 20.34 348 PRO A C 1
ATOM 2015 O O . PRO A 1 348 ? 7.229 21.817 17.933 1.00 19.60 348 PRO A O 1
ATOM 2019 N N . ILE A 1 349 ? 5.358 21.656 19.164 1.00 20.08 349 ILE A N 1
ATOM 2020 C CA . ILE A 1 349 ? 4.585 22.502 18.273 1.00 20.97 349 ILE A CA 1
ATOM 2021 C C . ILE A 1 349 ? 5.088 23.919 18.373 1.00 18.92 349 ILE A C 1
ATOM 2022 O O . ILE A 1 349 ? 5.297 24.587 17.359 1.00 17.01 349 ILE A O 1
ATOM 2027 N N . VAL A 1 350 ? 5.291 24.369 19.612 1.00 17.86 350 VAL A N 1
ATOM 2028 C CA . VAL A 1 350 ? 5.870 25.684 19.880 1.00 17.63 350 VAL A CA 1
ATOM 2029 C C . VAL A 1 350 ? 7.232 25.846 19.223 1.00 17.34 350 VAL A C 1
ATOM 2030 O O . VAL A 1 350 ? 7.490 26.847 18.558 1.00 17.33 350 VAL A O 1
ATOM 2034 N N . GLU A 1 351 ? 8.094 24.846 19.406 1.00 17.00 351 GLU A N 1
ATOM 2035 C CA . GLU A 1 351 ? 9.407 24.813 18.733 1.00 17.61 351 GLU A CA 1
ATOM 2036 C C . GLU A 1 351 ? 9.289 24.843 17.213 1.00 16.78 351 GLU A C 1
ATOM 2037 O O . GLU A 1 351 ? 9.997 25.584 16.539 1.00 15.88 351 GLU A O 1
ATOM 2043 N N . ALA A 1 352 ? 8.378 24.044 16.680 1.00 16.89 352 ALA A N 1
ATOM 2044 C CA . ALA A 1 352 ? 8.168 23.978 15.248 1.00 16.97 352 ALA A CA 1
ATOM 2045 C C . ALA A 1 352 ? 7.705 25.315 14.698 1.00 17.98 352 ALA A C 1
ATOM 2046 O O . ALA A 1 352 ? 8.256 25.789 13.705 1.00 19.64 352 ALA A O 1
ATOM 2048 N N . MET A 1 353 ? 6.730 25.944 15.360 1.00 17.65 353 MET A N 1
ATOM 2049 C CA . MET A 1 353 ? 6.164 27.212 14.898 1.00 17.03 353 MET A CA 1
ATOM 2050 C C . MET A 1 353 ? 7.239 28.288 14.977 1.00 16.96 353 MET A C 1
ATOM 2051 O O . MET A 1 353 ? 7.337 29.152 14.117 1.00 16.94 353 MET A O 1
ATOM 2056 N N . THR A 1 354 ? 8.069 28.221 16.003 1.00 16.97 354 THR A N 1
ATOM 2057 C CA . THR A 1 354 ? 9.148 29.169 16.166 1.00 16.84 354 THR A CA 1
ATOM 2058 C C . THR A 1 354 ? 10.105 29.052 14.976 1.00 18.07 354 THR A C 1
ATOM 2059 O O . THR A 1 354 ? 10.474 30.045 14.359 1.00 17.61 354 THR A O 1
ATOM 2063 N N . ALA A 1 355 ? 10.477 27.814 14.637 1.00 19.49 355 ALA A N 1
ATOM 2064 C CA . ALA A 1 355 ? 11.422 27.538 13.541 1.00 19.51 355 ALA A CA 1
ATOM 2065 C C . ALA A 1 355 ? 10.870 27.999 12.195 1.00 19.59 355 ALA A C 1
ATOM 2066 O O . ALA A 1 355 ? 11.552 28.636 11.415 1.00 19.51 355 ALA A O 1
ATOM 2068 N N . LEU A 1 356 ? 9.596 27.748 11.947 1.00 19.92 356 LEU A N 1
ATOM 2069 C CA . LEU A 1 356 ? 8.971 28.235 10.719 1.00 19.52 356 LEU A CA 1
ATOM 2070 C C . LEU A 1 356 ? 9.035 29.732 10.612 1.00 19.51 356 LEU A C 1
ATOM 2071 O O . LEU A 1 356 ? 9.342 30.286 9.535 1.00 18.87 356 LEU A O 1
ATOM 2076 N N . VAL A 1 357 ? 8.719 30.413 11.720 1.00 19.48 357 VAL A N 1
ATOM 2077 C CA . VAL A 1 357 ? 8.781 31.877 11.724 1.00 18.12 357 VAL A CA 1
ATOM 2078 C C . VAL A 1 357 ? 10.187 32.378 11.468 1.00 16.83 357 VAL A C 1
ATOM 2079 O O . VAL A 1 357 ? 10.405 33.297 10.660 1.00 16.17 357 VAL A O 1
ATOM 2083 N N . LEU A 1 358 ? 11.149 31.808 12.167 1.00 17.47 358 LEU A N 1
ATOM 2084 C CA . LEU A 1 358 ? 12.537 32.297 12.059 1.00 18.05 358 LEU A CA 1
ATOM 2085 C C . LEU A 1 358 ? 13.204 31.957 10.720 1.00 18.27 358 LEU A C 1
ATOM 2086 O O . LEU A 1 358 ? 14.012 32.745 10.235 1.00 17.78 358 LEU A O 1
ATOM 2091 N N . ALA A 1 359 ? 12.849 30.820 10.130 1.00 18.04 359 ALA A N 1
ATOM 2092 C CA . ALA A 1 359 ? 13.336 30.451 8.797 1.00 19.19 359 ALA A CA 1
ATOM 2093 C C . ALA A 1 359 ? 12.786 31.432 7.714 1.00 19.83 359 ALA A C 1
ATOM 2094 O O . ALA A 1 359 ? 13.543 31.974 6.886 1.00 20.08 359 ALA A O 1
ATOM 2096 N N . ASP A 1 360 ? 11.482 31.703 7.752 1.00 19.24 360 ASP A N 1
ATOM 2097 C CA . ASP A 1 360 ? 10.904 32.744 6.898 1.00 17.99 360 ASP A CA 1
ATOM 2098 C C . ASP A 1 360 ? 11.626 34.117 7.059 1.00 18.10 360 ASP A C 1
ATOM 2099 O O . ASP A 1 360 ? 12.087 34.746 6.084 1.00 17.94 360 ASP A O 1
ATOM 2104 N N . ALA A 1 361 ? 11.730 34.584 8.311 1.00 17.87 361 ALA A N 1
ATOM 2105 C CA . ALA A 1 361 ? 12.332 35.867 8.613 1.00 16.56 361 ALA A CA 1
ATOM 2106 C C . ALA A 1 361 ? 13.747 35.945 8.131 1.00 16.98 361 ALA A C 1
ATOM 2107 O O . ALA A 1 361 ? 14.196 36.993 7.663 1.00 16.48 361 ALA A O 1
ATOM 2109 N N . LEU A 1 362 ? 14.470 34.837 8.234 1.00 18.34 362 LEU A N 1
ATOM 2110 C CA . LEU A 1 362 ? 15.878 34.817 7.828 1.00 19.82 362 LEU A CA 1
ATOM 2111 C C . LEU A 1 362 ? 15.973 34.948 6.316 1.00 20.24 362 LEU A C 1
ATOM 2112 O O . LEU A 1 362 ? 16.806 35.663 5.826 1.00 20.48 362 LEU A O 1
ATOM 2117 N N . LEU A 1 363 ? 15.117 34.239 5.584 1.00 20.27 363 LEU A N 1
ATOM 2118 C CA . LEU A 1 363 ? 15.071 34.391 4.138 1.00 21.48 363 LEU A CA 1
ATOM 2119 C C . LEU A 1 363 ? 14.750 35.809 3.735 1.00 20.94 363 LEU A C 1
ATOM 2120 O O . LEU A 1 363 ? 15.418 36.364 2.895 1.00 21.30 363 LEU A O 1
ATOM 2125 N N . ILE A 1 364 ? 13.737 36.416 4.355 1.00 22.19 364 ILE A N 1
ATOM 2126 C CA . ILE A 1 364 ? 13.293 37.764 3.985 1.00 22.35 364 ILE A CA 1
ATOM 2127 C C . ILE A 1 364 ? 14.413 38.755 4.283 1.00 24.10 364 ILE A C 1
ATOM 2128 O O . ILE A 1 364 ? 14.695 39.691 3.505 1.00 24.25 364 ILE A O 1
ATOM 2133 N N . GLN A 1 365 ? 15.084 38.552 5.404 1.00 25.67 365 GLN A N 1
ATOM 2134 C CA . GLN A 1 365 ? 16.208 39.421 5.745 1.00 27.03 365 GLN A CA 1
ATOM 2135 C C . GLN A 1 365 ? 17.396 39.279 4.769 1.00 27.76 365 GLN A C 1
ATOM 2136 O O . GLN A 1 365 ? 18.085 40.267 4.428 1.00 27.53 365 GLN A O 1
ATOM 2142 N N . LYS A 1 366 ? 17.663 38.073 4.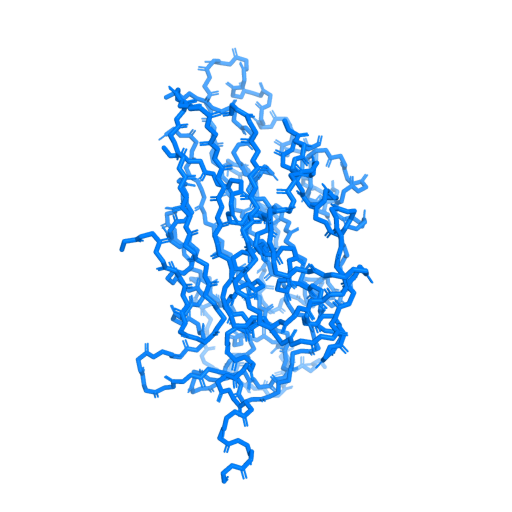301 1.00 28.26 366 LYS A N 1
ATOM 2143 C CA . LYS A 1 366 ? 18.719 37.943 3.302 1.00 29.44 366 LYS A CA 1
ATOM 2144 C C . LYS A 1 366 ? 18.347 38.577 1.956 1.00 30.15 366 LYS A C 1
ATOM 2145 O O . LYS A 1 366 ? 19.196 39.162 1.296 1.00 29.46 366 LYS A O 1
ATOM 2151 N N . ALA A 1 367 ? 17.060 38.566 1.610 1.00 31.89 367 ALA A N 1
ATOM 2152 C CA . ALA A 1 367 ? 16.581 39.314 0.434 1.00 32.95 367 ALA A CA 1
ATOM 2153 C C . ALA A 1 367 ? 17.095 40.756 0.411 1.00 34.64 367 ALA A C 1
ATOM 2154 O O . ALA A 1 367 ? 17.509 41.235 -0.613 1.00 36.08 367 ALA A O 1
ATOM 2156 N N . ARG A 1 368 ? 17.095 41.445 1.526 1.00 36.63 368 ARG A N 1
ATOM 2157 C CA . ARG A 1 368 ? 17.396 42.871 1.490 1.00 39.01 368 ARG A CA 1
ATOM 2158 C C . ARG A 1 368 ? 18.759 43.252 2.072 1.00 40.80 368 ARG A C 1
ATOM 2159 O O . ARG A 1 368 ? 19.085 44.409 2.105 1.00 40.23 368 ARG A O 1
ATOM 2167 N N . ASP A 1 369 ? 19.538 42.249 2.485 1.00 43.75 369 ASP A N 1
ATOM 2168 C CA . ASP A 1 369 ? 20.897 42.393 2.965 1.00 45.71 369 ASP A CA 1
ATOM 2169 C C . ASP A 1 369 ? 21.747 42.536 1.713 1.00 46.76 369 ASP A C 1
ATOM 2170 O O . ASP A 1 369 ? 22.466 43.519 1.522 1.00 46.50 369 ASP A O 1
ATOM 2175 N N . PHE A 1 370 ? 21.616 41.563 0.826 1.00 48.39 370 PHE A N 1
ATOM 2176 C CA . PHE A 1 370 ? 21.983 41.748 -0.578 1.00 50.18 370 PHE A CA 1
ATOM 2177 C C . PHE A 1 370 ? 21.736 43.201 -1.096 1.00 51.09 370 PHE A C 1
ATOM 2178 O O . PHE A 1 370 ? 22.667 43.959 -1.365 1.00 51.71 370 PHE A O 1
ATOM 2186 N N . SER A 1 371 ? 20.462 43.579 -1.208 1.00 52.50 371 SER A N 1
ATOM 2187 C CA . SER A 1 371 ? 20.055 44.812 -1.866 1.00 52.71 371 SER A CA 1
ATOM 2188 C C . SER A 1 371 ? 20.789 46.047 -1.305 1.00 53.49 371 SER A C 1
ATOM 2189 O O . SER A 1 371 ? 21.034 46.146 -0.094 1.00 54.55 371 SER A O 1
#

Sequence (287 aa):
MSTFGKLFRVTTYGESHCKSVGCIVDGVPPGMSLTEADIQPQQLTRRRPDRVEIQSGTEFGKTLGTPIAMMIKNRETIGRVASGAIAEKFLAQNSNVEIVAFVTQIGEIKMNNRDSFDPEFQHLLNTITREKVDSMGPIRCPDASVAGLMVKEIEKYRGNKDSIGGVVTCVVRNLPTGLGEPCFDKLEAMLAHAMLSIPASSKGFEIGSGFQGVSVPGSKHNDPFYRTKTNNSGGVQGGISNGEENIYFSVPFKSVRHDPAVTPRAIPIVEAMTALVLADALLIQKARDFS

GO terms:
  GO:0005737 cytoplasm (C, IDA)
  GO:0042602 riboflavin reductase (NADPH) activity (F, IDA)
  GO:0004107 chorismate synthase activity (F, IDA)
  GO:0005737 cytoplasm (C, HDA)
  GO:0004107 chorismate synthase activity (F, IMP)
  GO:0009073 aromatic amino acid family biosynthetic process (P, IMP)
  GO:0052873 FMN reductase (NADPH) activity (F, EXP)

Organism: Saccharomyces cerevisiae (strain ATCC 204508 / S288c) (NCBI:txid559292)

CATH classification: 3.60.150.10

Radius of gyration: 18.97 Å; Cα contacts (8 Å, |Δi|>4): 630; chains: 1; bounding box: 38×46×48 Å

Foldseek 3Di:
DQWAFDQFIKGWDDDQADFKTWIKTANDDWFAFDAQVLQCVLCVVLQLHGKDWPDQDDPRIGPRGITIMIDGGVPCSRLLRSLSSLVSVCCVVWVKAKFKFFQWWAPFGDDCAQLDVVNLVCLVDPHNVQQSVLRLNSHNDVVGSVVNVVVQVVQVVVVHATKGKMKMKMARADWFFFDDDQTQLQNLLFVLQCPDPQWDGKAWFNGPVCVPPDPCLQDPLPVPGRGGRRQQDDNSIGPNDMHMMMIIGGQDNHDHSVHSSCGSSSSSSNSSSSSSRVVVRVVPVVD

Nearest PDB structures (foldseek):
  1r53-assembly1_A  TM=1.003E+00  e=1.681E-63  Saccharomyces cerevisiae
  1r52-assembly1_A  TM=9.936E-01  e=2.000E-54  Saccharomyces cerevisiae
  7rca-assembly1_A  TM=9.739E-01  e=5.214E-44  Clavispora lusitaniae
  4ob9-assembly1_B  TM=8.913E-01  e=1.197E-29  Acinetobacter baumannii ATCC 19606 = CIP 70.34 = JCM 6841
  1sq1-assembly1_A  TM=8.637E-01  e=1.775E-26  Campylobacter jejuni

Secondary structure (DSSP, 8-state):
--EE-SSSEEEEE--TTSSEEEEEEE-PPTT-B--GGGTHHHHHTT-----EE-SSEETTEE-SS-EEEEEE----HHHHHHHHHHHHHHHHTT--EEEEEEEEETTEE----TT-HHHHHHHHH--HHHHHHT-TT----HHHHHHHHHHHHHHHHTT----EEEEEEEESPPTT-SBTTTB-HHHHHHHHHHTSTTB---EETTTTGGGGS-HHHHH-SB--BPP--S-SEETTEE-SSPEEEEEEE------S-HHHHTHHHHHHHHHHHHHHHHHHHHHHHH-

InterPro domains:
  IPR000453 Chorismate synthase [MF_00300] (8-370)
  IPR000453 Chorismate synthase [PF01264] (8-363)
  IPR000453 Chorismate synthase [PIRSF001456] (1-369)
  IPR000453 Chorismate synthase [PTHR21085] (1-370)
  IPR000453 Chorismate synthase [TIGR00033] (8-368)
  IPR000453 Chorismate synthase [cd07304] (8-361)
  IPR020541 Chorismate synthase, conserved site [PS00787] (14-29)
  IPR020541 Chorismate synthase, conserved site [PS00788] (122-138)
  IPR020541 Chorismate synthase, conserved site [PS00789] (337-353)
  IPR035904 Chorismate synthase AroC superfamily [G3DSA:3.60.150.10] (1-94)
  IPR035904 Chorismate synthase AroC superfamily [G3DSA:3.60.150.10] (108-376)
  IPR035904 Chorismate synthase AroC superfamily [SSF103263] (1-369)

B-factor: mean 30.6, std 11.89, range [5.99, 73.39]

Solvent-accessible surface area: 14342 Å² total; per-residue (Å²): 236,47,74,39,32,118,67,1,78,3,58,34,103,11,107,80,181,39,195,18,4,0,1,81,0,49,28,4,42,94,50,9,52,2,61,58,79,47,0,55,78,12,5,89,28,40,176,61,103,183,11,90,28,90,48,5,36,97,192,31,108,5,86,34,65,63,1,22,2,46,7,134,137,243,62,17,16,4,51,0,0,0,1,6,0,0,45,50,12,1,49,105,90,31,96,11,62,8,3,0,0,0,1,36,0,11,136,39,133,6,120,64,48,3,16,42,99,142,8,18,117,34,0,80,54,6,47,48,151,107,0,56,86,73,26,86,8,8,0,20,36,94,87,20,12,48,84,0,70,136,12,15,89,102,38,130,60,98,183,59,13,40,12,8,12,0,0,0,0,0,20,74,7,45,90,22,0,4,39,76,88,173,68,75,0,45,43,29,0,26,123,0,0,84,50,4,78,39,11,137,13,35,26,32,8,24,24,162,84,4,125,102,35,80,50,66,83,40,123,66,83,139,108,236,105,116,34,17,13,45,0,0,13,118,66,3,60,0,35,38,67,25,0,7,2,6,0,50,10,111,10,106,263,103,72,6,24,19,0,4,98,4,0,0,18,0,0,3,4,0,0,1,0,0,0,5,0,10,39,8,19,106,55,152,85,189,100